Protein AF-A0A139JXT9-F1 (afdb_monomer_lite)

Secondary structure (DSSP, 8-state):
--HHHHHHHHHHHHHHTTPPPPPHHHHHHHHT---HHHHHHHHHHHHHHHHHHTT-S----HHHHHHHHHHHHHHHHHHHHHHHHHHHHHHHHHHHHHHHHHHHHHHHHHHHHHHHHHHHHHHHHHHHHHHHHHHHHHHHHHHHHHHHHHHHHHHHHHHHHHHHHHHHHHHHHHHHHHHHHHHHHHHHHHHHHHHHHHHHHHHHTT-

Radius of gyration: 68.53 Å; chains: 1; bounding box: 125×53×182 Å

Foldseek 3Di:
DDLLVQLLVQQVVCVVVVHPGDDLVVSCVSSVDDDSVVSVVSVVVSVVVVCVVVVVDDPDDPVVVVVVVVVVCVVCVVVVVVVVVVVVVVVVVVVVVVVVVVVVVVVVVVVVVVVVVVVVVVVVVVVVVVVVVVVVVVVVVVVVVVVVVVVVVVVVVVVVVVVVVVVVVVVVVVVVVVVVVVVVVVVVVVVCVVVVVVVVVVVVVVD

pLDDT: mean 91.06, std 8.76, range [44.44, 98.38]

Structure (mmCIF, N/CA/C/O backbone):
data_AF-A0A139JXT9-F1
#
_entry.id   AF-A0A139JXT9-F1
#
loop_
_atom_site.group_PDB
_atom_site.id
_atom_site.type_symbol
_atom_site.label_atom_id
_atom_site.label_alt_id
_atom_site.label_comp_id
_atom_site.label_asym_id
_atom_site.label_entity_id
_atom_site.label_seq_id
_atom_site.pdbx_PDB_ins_code
_atom_site.Cartn_x
_atom_site.Cartn_y
_atom_site.Cartn_z
_atom_site.occupancy
_atom_site.B_iso_or_equiv
_atom_site.auth_seq_id
_atom_site.auth_comp_id
_atom_site.auth_asym_id
_atom_site.auth_atom_id
_atom_site.pdbx_PDB_model_num
ATOM 1 N N . MET A 1 1 ? -36.691 -41.186 51.661 1.00 63.62 1 MET A N 1
ATOM 2 C CA . MET A 1 1 ? -36.338 -39.894 52.276 1.00 63.62 1 MET A CA 1
ATOM 3 C C . MET A 1 1 ? -36.235 -38.844 51.181 1.00 63.62 1 MET A C 1
ATOM 5 O O . MET A 1 1 ? -35.401 -38.994 50.285 1.00 63.62 1 MET A O 1
ATOM 9 N N . ASN A 1 2 ? -37.132 -37.861 51.200 1.00 88.12 2 ASN A N 1
ATOM 10 C CA . ASN A 1 2 ? -37.167 -36.746 50.251 1.00 88.12 2 ASN A CA 1
ATOM 11 C C . ASN A 1 2 ? -35.937 -35.832 50.456 1.00 88.12 2 ASN A C 1
ATOM 13 O O . ASN A 1 2 ? -35.328 -35.827 51.525 1.00 88.12 2 ASN A O 1
ATOM 17 N N . ILE A 1 3 ? -35.553 -35.054 49.441 1.00 85.75 3 ILE A N 1
ATOM 18 C CA . ILE A 1 3 ? -34.428 -34.103 49.490 1.00 85.75 3 ILE A CA 1
ATOM 19 C C . ILE A 1 3 ? -34.585 -33.137 50.670 1.00 85.75 3 ILE A C 1
ATOM 21 O O . ILE A 1 3 ? -33.615 -32.882 51.376 1.00 85.75 3 ILE A O 1
ATOM 25 N N . GLN A 1 4 ? -35.803 -32.650 50.924 1.00 88.00 4 GLN A N 1
ATOM 26 C CA . GLN A 1 4 ? -36.092 -31.753 52.044 1.00 88.00 4 GLN A CA 1
ATOM 27 C C . GLN A 1 4 ? -35.797 -32.403 53.403 1.00 88.00 4 GLN A C 1
ATOM 29 O O . GLN A 1 4 ? -35.078 -31.821 54.208 1.00 88.00 4 GLN A O 1
ATOM 34 N N . GLU A 1 5 ? -36.276 -33.628 53.626 1.00 89.50 5 GLU A N 1
ATOM 35 C CA . GLU A 1 5 ? -36.037 -34.388 54.861 1.00 89.50 5 GLU A CA 1
ATOM 36 C C . GLU A 1 5 ? -34.543 -34.650 55.073 1.00 89.50 5 GLU A C 1
ATOM 38 O O . GLU A 1 5 ? -34.040 -34.497 56.181 1.00 89.50 5 GLU A O 1
ATOM 43 N N . LYS A 1 6 ? -33.811 -35.002 54.004 1.00 89.94 6 LYS A N 1
ATOM 44 C CA . LYS A 1 6 ? -32.356 -35.206 54.065 1.00 89.94 6 LYS A CA 1
ATOM 45 C C . LYS A 1 6 ? -31.616 -33.921 54.441 1.00 89.94 6 LYS A C 1
ATOM 47 O O . LYS A 1 6 ? -30.708 -33.965 55.261 1.00 89.94 6 LYS A O 1
ATOM 52 N N . VAL A 1 7 ? -32.000 -32.783 53.854 1.00 91.50 7 VAL A N 1
ATOM 53 C CA . VAL A 1 7 ? -31.417 -31.473 54.189 1.00 91.50 7 VAL A CA 1
ATOM 54 C C . VAL A 1 7 ? -31.711 -31.111 55.644 1.00 91.50 7 VAL A C 1
ATOM 56 O O . VAL A 1 7 ? -30.799 -30.689 56.345 1.00 91.50 7 VAL A O 1
ATOM 59 N N . HIS A 1 8 ? -32.951 -31.292 56.108 1.00 92.62 8 HIS A N 1
ATOM 60 C CA . HIS A 1 8 ? -33.341 -30.998 57.491 1.00 92.62 8 HIS A CA 1
ATOM 61 C C . HIS A 1 8 ? -32.559 -31.864 58.481 1.00 92.62 8 HIS A C 1
ATOM 63 O O . HIS A 1 8 ? -31.962 -31.313 59.396 1.00 92.62 8 HIS A O 1
ATOM 69 N N . ALA A 1 9 ? -32.440 -33.171 58.230 1.00 91.81 9 ALA A N 1
ATOM 70 C CA . ALA A 1 9 ? -31.683 -34.086 59.085 1.00 91.81 9 ALA A CA 1
ATOM 71 C C . ALA A 1 9 ? -30.204 -33.682 59.233 1.00 91.81 9 ALA A C 1
ATOM 73 O O . ALA A 1 9 ? -29.682 -33.669 60.344 1.00 91.81 9 ALA A O 1
ATOM 74 N N . ILE A 1 10 ? -29.544 -33.285 58.137 1.00 91.75 10 ILE A N 1
ATOM 75 C CA . ILE A 1 10 ? -28.148 -32.808 58.173 1.00 91.75 10 ILE A CA 1
ATOM 76 C C . ILE A 1 10 ? -28.027 -31.513 58.993 1.00 91.75 10 ILE A C 1
ATOM 78 O O . ILE A 1 10 ? -27.054 -31.318 59.723 1.00 91.75 10 ILE A O 1
ATOM 82 N N . LEU A 1 11 ? -28.997 -30.602 58.867 1.00 92.38 11 LEU A N 1
ATOM 83 C CA . LEU A 1 11 ? -29.000 -29.337 59.607 1.00 92.38 11 LEU A CA 1
ATOM 84 C C . LEU A 1 11 ? -29.310 -29.540 61.095 1.00 92.38 11 LEU A C 1
ATOM 86 O O . LEU A 1 11 ? -28.692 -28.881 61.930 1.00 92.38 11 LEU A O 1
ATOM 90 N N . ASP A 1 12 ? -30.223 -30.452 61.427 1.00 92.06 12 ASP A N 1
ATOM 91 C CA . ASP A 1 12 ? -30.544 -30.824 62.805 1.00 92.06 12 ASP A CA 1
ATOM 92 C C . ASP A 1 12 ? -29.360 -31.517 63.480 1.00 92.06 12 ASP A C 1
ATOM 94 O O . ASP A 1 12 ? -29.037 -31.182 64.615 1.00 92.06 12 ASP A O 1
ATOM 98 N N . GLU A 1 13 ? -28.650 -32.401 62.773 1.00 91.25 13 GLU A N 1
ATOM 99 C CA . GLU A 1 13 ? -27.412 -33.017 63.262 1.00 91.25 13 GLU A CA 1
ATOM 100 C C . GLU A 1 13 ? -26.322 -31.961 63.505 1.00 91.25 13 GLU A C 1
ATOM 102 O O . GLU A 1 13 ? -25.689 -31.940 64.563 1.00 91.25 13 GLU A O 1
ATOM 107 N N . ALA A 1 14 ? -26.126 -31.033 62.561 1.00 89.69 14 ALA A N 1
ATOM 108 C CA . ALA A 1 14 ? -25.175 -29.937 62.732 1.00 89.69 14 ALA A CA 1
ATOM 109 C C . ALA A 1 14 ? -25.527 -29.066 63.949 1.00 89.69 14 ALA A C 1
ATOM 111 O O . ALA A 1 14 ? -24.637 -28.718 64.723 1.00 89.69 14 ALA A O 1
ATOM 112 N N . LYS A 1 15 ? -26.817 -28.768 64.152 1.00 88.31 15 LYS A N 1
ATOM 113 C CA . LYS A 1 15 ? -27.311 -27.993 65.297 1.00 88.31 15 LYS A CA 1
ATOM 114 C C . LYS A 1 15 ? -27.170 -28.756 66.619 1.00 88.31 15 LYS A C 1
ATOM 116 O O . LYS A 1 15 ? -26.742 -28.168 67.603 1.00 88.31 15 LYS A O 1
ATOM 121 N N . ALA A 1 16 ? -27.493 -30.048 66.651 1.00 89.06 16 ALA A N 1
ATOM 122 C CA . ALA A 1 16 ? -27.405 -30.883 67.850 1.00 89.06 16 ALA A CA 1
ATOM 123 C C . ALA A 1 16 ? -25.959 -31.067 68.339 1.00 89.06 16 ALA A C 1
ATOM 125 O O . ALA A 1 16 ? -25.724 -31.215 69.536 1.00 89.06 16 ALA A O 1
ATOM 126 N N . HIS A 1 17 ? -24.991 -31.031 67.420 1.00 88.06 17 HIS A N 1
ATOM 127 C CA . HIS A 1 17 ? -23.562 -31.115 67.724 1.00 88.06 17 HIS A CA 1
ATOM 128 C C . HIS A 1 17 ? -22.856 -29.753 67.808 1.00 88.06 17 HIS A C 1
ATOM 130 O O . HIS A 1 17 ? -21.626 -29.723 67.834 1.00 88.06 17 HIS A O 1
ATOM 136 N N . ASP A 1 18 ? -23.611 -28.651 67.820 1.00 83.81 18 ASP A N 1
ATOM 137 C CA . ASP A 1 18 ? -23.103 -27.274 67.900 1.00 83.81 18 ASP A CA 1
ATOM 138 C C . ASP A 1 18 ? -22.038 -26.944 66.826 1.00 83.81 18 ASP A C 1
ATOM 140 O O . ASP A 1 18 ? -21.080 -26.196 67.032 1.00 83.81 18 ASP A O 1
ATOM 144 N N . LYS A 1 19 ? -22.190 -27.546 65.639 1.00 88.12 19 LYS A N 1
ATOM 145 C CA . LYS A 1 19 ? -21.313 -27.353 64.477 1.00 88.12 19 LYS A CA 1
ATOM 146 C C . LYS A 1 19 ? -21.813 -26.195 63.605 1.00 88.12 19 LYS A C 1
ATOM 148 O O . LYS A 1 19 ? -23.020 -25.966 63.501 1.00 88.12 19 LYS A O 1
ATOM 153 N N . PRO A 1 20 ? -20.912 -25.493 62.890 1.00 86.75 20 PRO A N 1
ATOM 154 C CA . PRO A 1 20 ? -21.320 -24.473 61.931 1.00 86.75 20 PRO A CA 1
ATOM 155 C C . PRO A 1 20 ? -22.198 -25.076 60.827 1.00 86.75 20 PRO A C 1
ATOM 157 O O . PRO A 1 20 ? -21.909 -26.153 60.300 1.00 86.75 20 PRO A O 1
ATOM 160 N N . LEU A 1 21 ? -23.258 -24.353 60.449 1.00 88.94 21 LEU A N 1
ATOM 161 C CA . LEU A 1 21 ? -24.185 -24.802 59.410 1.00 88.94 21 LEU A CA 1
ATOM 162 C C . LEU A 1 21 ? -23.451 -24.974 58.065 1.00 88.94 21 LEU A C 1
ATOM 164 O O . LEU A 1 21 ? -22.751 -24.050 57.633 1.00 88.94 21 LEU A O 1
ATOM 168 N N . PRO A 1 22 ? -23.625 -26.107 57.359 1.00 90.19 22 PRO A N 1
ATOM 169 C CA . PRO A 1 22 ? -22.947 -26.334 56.090 1.00 90.19 22 PRO A CA 1
ATOM 170 C C . PRO A 1 22 ? -23.427 -25.367 54.996 1.00 90.19 22 PRO A C 1
ATOM 172 O O . PRO A 1 22 ? -24.580 -24.932 54.968 1.00 90.19 22 PRO A O 1
ATOM 175 N N . SER A 1 23 ? -22.546 -25.050 54.042 1.00 92.38 23 SER A N 1
ATOM 176 C CA . SER A 1 23 ? -22.910 -24.229 52.879 1.00 92.38 23 SER A CA 1
ATOM 177 C C . SER A 1 23 ? -23.896 -24.957 51.952 1.00 92.38 23 SER A C 1
ATOM 179 O O . SER A 1 23 ? -23.910 -26.186 51.897 1.00 92.38 23 SER A O 1
ATOM 181 N N . LEU A 1 24 ? -24.664 -24.216 51.136 1.00 90.88 24 LEU A N 1
ATOM 182 C CA . LEU A 1 24 ? -25.604 -24.807 50.162 1.00 90.88 24 LEU A CA 1
ATOM 183 C C . LEU A 1 24 ? -24.933 -25.807 49.206 1.00 90.88 24 LEU A C 1
ATOM 185 O O . LEU A 1 24 ? -25.536 -26.807 48.823 1.00 90.88 24 LEU A O 1
ATOM 189 N N . ARG A 1 25 ? -23.672 -25.553 48.831 1.00 89.50 25 ARG A N 1
ATOM 190 C CA . ARG A 1 25 ? -22.887 -26.472 47.993 1.00 89.50 25 ARG A CA 1
ATOM 191 C C . ARG A 1 25 ? -22.508 -27.745 48.750 1.00 89.50 25 ARG A C 1
ATOM 193 O O . ARG A 1 25 ? -22.614 -28.824 48.178 1.00 89.50 25 A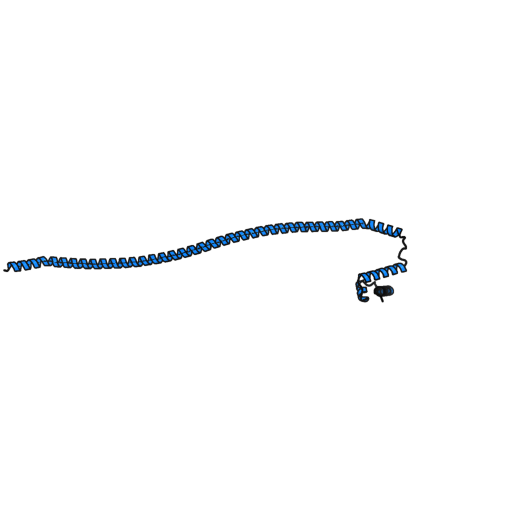RG A O 1
ATOM 200 N N . SER A 1 26 ? -22.115 -27.618 50.019 1.00 89.06 26 SER A N 1
ATOM 201 C CA . SER A 1 26 ? -21.797 -28.762 50.883 1.00 89.06 26 SER A CA 1
ATOM 202 C C . SER A 1 26 ? -23.031 -29.635 51.130 1.00 89.06 26 SER A C 1
ATOM 204 O O . SER A 1 26 ? -22.979 -30.846 50.930 1.00 89.06 26 SER A O 1
ATOM 206 N N . LEU A 1 27 ? -24.178 -29.012 51.430 1.00 90.94 27 LEU A N 1
ATOM 207 C CA . LEU A 1 27 ? -25.464 -29.701 51.579 1.00 90.94 27 LEU A CA 1
ATOM 208 C C . LEU A 1 27 ? -25.839 -30.472 50.309 1.00 90.94 27 LEU A C 1
ATOM 210 O O . LEU A 1 27 ? -26.213 -31.637 50.383 1.00 90.94 27 LEU A O 1
ATOM 214 N N . ARG A 1 28 ? -25.677 -29.864 49.127 1.00 90.50 28 ARG A N 1
ATOM 215 C CA . ARG A 1 28 ? -25.933 -30.542 47.846 1.00 90.50 28 ARG A CA 1
ATOM 216 C C . ARG A 1 28 ? -25.042 -31.761 47.630 1.00 90.50 28 ARG A C 1
ATOM 218 O O . ARG A 1 28 ? -25.530 -32.780 47.147 1.00 90.50 28 ARG A O 1
ATOM 225 N N . ALA A 1 29 ? -23.762 -31.653 47.977 1.00 89.69 29 ALA A N 1
ATOM 226 C CA . ALA A 1 29 ? -22.810 -32.748 47.840 1.00 89.69 29 ALA A CA 1
ATOM 227 C C . ALA A 1 29 ? -23.150 -33.920 48.777 1.00 89.69 29 ALA A C 1
ATOM 229 O O . ALA A 1 29 ? -23.116 -35.066 48.345 1.00 89.69 29 ALA A O 1
ATOM 230 N N . GLN A 1 30 ? -23.542 -33.635 50.023 1.00 87.69 30 GLN A N 1
ATOM 231 C CA . GLN A 1 30 ? -23.903 -34.654 51.018 1.00 87.69 30 GLN A CA 1
ATOM 232 C C . GLN A 1 30 ? -25.256 -35.322 50.734 1.00 87.69 30 GLN A C 1
ATOM 234 O O . GLN A 1 30 ? -25.420 -36.517 50.955 1.00 87.69 30 GLN A O 1
ATOM 239 N N . VAL A 1 31 ? -26.227 -34.571 50.208 1.00 89.44 31 VAL 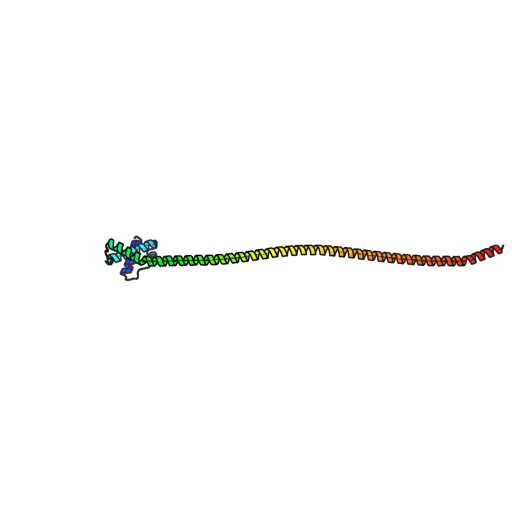A N 1
ATOM 240 C CA . VAL A 1 31 ? -27.550 -35.106 49.843 1.00 89.44 31 VAL A CA 1
ATOM 241 C C . VAL A 1 31 ? -27.498 -35.935 48.551 1.00 89.44 31 VAL A C 1
ATOM 243 O O . VAL A 1 31 ? -28.328 -36.830 48.363 1.00 89.44 31 VAL A O 1
ATOM 246 N N . GLY A 1 32 ? -26.529 -35.657 47.669 1.00 84.44 32 GLY A N 1
ATOM 247 C CA . GLY A 1 32 ? -26.290 -36.401 46.427 1.00 84.44 32 GLY A CA 1
ATOM 248 C C . GLY A 1 32 ? -27.281 -36.099 45.295 1.00 84.44 32 GLY A C 1
ATOM 249 O O . GLY A 1 32 ? -27.336 -3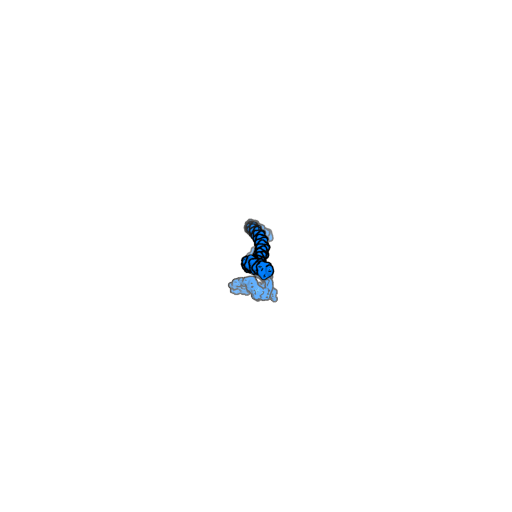6.842 44.319 1.00 84.44 32 GLY A O 1
ATOM 250 N N . GLY A 1 33 ? -28.081 -35.029 45.402 1.00 82.69 33 GLY A N 1
ATOM 251 C CA . GLY A 1 33 ? -29.104 -34.676 44.411 1.00 82.69 33 GLY A CA 1
ATOM 252 C C . GLY A 1 33 ? -29.847 -33.370 44.721 1.00 82.69 33 GLY A C 1
ATOM 253 O O . GLY A 1 33 ? -29.695 -32.800 45.798 1.00 82.69 33 GLY A O 1
ATOM 254 N N . GLY A 1 34 ? -30.651 -32.887 43.765 1.00 83.50 34 GLY A N 1
ATOM 255 C CA . GLY A 1 34 ? -31.415 -31.634 43.870 1.00 83.50 34 GLY A CA 1
ATOM 256 C C . GLY A 1 34 ? -30.714 -30.403 43.284 1.00 83.50 34 GLY A C 1
ATOM 257 O O . GLY A 1 34 ? -29.482 -30.321 43.225 1.00 83.50 34 GLY A O 1
ATOM 258 N N . SER A 1 35 ? -31.512 -29.434 42.822 1.00 88.50 35 SER A N 1
ATOM 259 C CA . SER A 1 35 ? -31.008 -28.125 42.392 1.00 88.50 35 SER A CA 1
ATOM 260 C C . SER A 1 35 ? -30.604 -27.280 43.608 1.00 88.50 35 SER A C 1
ATOM 262 O O . SER A 1 35 ? -31.122 -27.472 44.710 1.00 88.50 35 SER A O 1
ATOM 264 N N . LEU A 1 36 ? -29.696 -26.313 43.423 1.00 87.50 36 LEU A N 1
ATOM 265 C CA . LEU A 1 36 ? -29.351 -25.367 44.496 1.00 87.50 36 LEU A CA 1
ATOM 266 C C . LEU A 1 36 ? -30.575 -24.569 44.969 1.00 87.50 36 LEU A C 1
ATOM 268 O O . LEU A 1 36 ? -30.645 -24.220 46.144 1.00 87.50 36 LEU A O 1
ATOM 272 N N . THR A 1 37 ? -31.543 -24.327 44.085 1.00 89.81 37 THR A N 1
ATOM 273 C CA . THR A 1 37 ? -32.810 -23.663 44.405 1.00 89.81 37 THR A CA 1
ATOM 274 C C . THR A 1 37 ? -33.643 -24.509 45.368 1.00 89.81 37 THR A C 1
ATOM 276 O O . THR A 1 37 ? -33.995 -24.033 46.441 1.00 89.81 37 THR A O 1
ATOM 279 N N . THR A 1 38 ? -33.839 -25.794 45.056 1.00 90.81 38 THR A N 1
ATOM 280 C CA . THR A 1 38 ? -34.583 -26.750 45.899 1.00 90.81 38 THR A CA 1
ATOM 281 C C . THR A 1 38 ? -33.945 -26.913 47.281 1.00 90.81 38 THR A C 1
ATOM 283 O O . THR A 1 38 ? -34.631 -26.955 48.298 1.00 90.81 38 THR A O 1
ATOM 286 N N . ILE A 1 39 ? -32.611 -26.969 47.342 1.00 91.38 39 ILE A N 1
ATOM 287 C CA . ILE A 1 39 ? -31.881 -27.067 48.614 1.00 91.38 39 ILE A CA 1
ATOM 288 C C . ILE A 1 39 ? -31.981 -25.755 49.399 1.00 91.38 39 ILE A C 1
ATOM 290 O O . ILE A 1 39 ? -32.182 -25.785 50.608 1.00 91.38 39 ILE A O 1
ATOM 294 N N . SER A 1 40 ? -31.887 -24.602 48.730 1.00 91.19 40 SER A N 1
ATOM 295 C CA . SER A 1 40 ? -32.069 -23.286 49.357 1.00 91.19 40 SER A CA 1
ATOM 296 C C . SER A 1 40 ? -33.461 -23.139 49.979 1.00 91.19 40 SER A C 1
ATOM 298 O O . SER A 1 40 ? -33.581 -22.664 51.107 1.00 91.19 40 SER A O 1
ATOM 300 N N . GLU A 1 41 ? -34.510 -23.606 49.303 1.00 91.62 41 GLU A N 1
ATOM 301 C CA . GLU A 1 41 ? -35.878 -23.641 49.839 1.00 91.62 41 GLU A CA 1
ATOM 302 C C . GLU A 1 41 ? -36.011 -24.579 51.049 1.00 91.62 41 GLU A C 1
ATOM 304 O O . GLU A 1 41 ? -36.605 -24.203 52.065 1.00 91.62 41 GLU A O 1
ATOM 309 N N . ALA A 1 42 ? -35.392 -25.762 51.001 1.00 91.44 42 ALA A N 1
ATOM 310 C CA . ALA A 1 42 ? -35.355 -26.682 52.138 1.00 91.44 42 ALA A CA 1
ATOM 311 C C . ALA A 1 42 ? -34.629 -26.075 53.357 1.00 91.44 42 ALA A C 1
ATOM 313 O O . ALA A 1 42 ? -35.116 -26.180 54.479 1.00 91.44 42 ALA A O 1
ATOM 314 N N . VAL A 1 43 ? -33.513 -25.366 53.152 1.00 91.81 43 VAL A N 1
ATOM 315 C CA . VAL A 1 43 ? -32.800 -24.652 54.228 1.00 91.81 43 VAL A CA 1
ATOM 316 C C . VAL A 1 43 ? -33.635 -23.496 54.787 1.00 91.81 43 VAL A C 1
ATOM 318 O O . VAL A 1 43 ? -33.660 -23.289 56.000 1.00 91.81 43 VAL A O 1
ATOM 321 N N . LYS A 1 44 ? -34.325 -22.731 53.931 1.00 89.88 44 LYS A N 1
ATOM 322 C CA . LYS A 1 44 ? -35.205 -21.631 54.364 1.00 89.88 44 LYS A CA 1
ATOM 323 C C . LYS A 1 44 ? -36.358 -22.140 55.222 1.00 89.88 44 LYS A C 1
ATOM 325 O O . LYS A 1 44 ? -36.578 -21.595 56.299 1.00 89.88 44 LYS A O 1
ATOM 330 N N . SER A 1 45 ? -37.051 -23.184 54.769 1.00 91.06 45 SER A N 1
ATOM 331 C CA . SER A 1 45 ? -38.149 -23.797 55.528 1.00 91.06 45 SER A CA 1
ATOM 332 C C . SER A 1 45 ? -37.673 -24.349 56.872 1.00 91.06 45 SER A C 1
ATOM 334 O O . SER A 1 45 ? -38.323 -24.105 57.882 1.00 91.06 45 SER A O 1
ATOM 336 N N . TRP A 1 46 ? -36.500 -24.991 56.913 1.00 92.94 46 TRP A N 1
ATOM 337 C CA . TRP A 1 46 ? -35.888 -25.445 58.164 1.00 92.94 46 TRP A CA 1
ATOM 338 C C . TRP A 1 46 ? -35.614 -24.284 59.127 1.00 92.94 46 TRP A C 1
ATOM 340 O O . TRP A 1 46 ? -36.033 -24.317 60.279 1.00 92.94 46 TRP A O 1
ATOM 350 N N . ARG A 1 47 ? -34.957 -23.212 58.656 1.00 88.31 47 ARG A N 1
ATOM 351 C CA . ARG A 1 47 ? -34.677 -22.029 59.490 1.00 88.31 47 ARG A CA 1
ATOM 352 C C . ARG A 1 47 ? -35.955 -21.386 60.016 1.00 88.31 47 ARG A C 1
ATOM 354 O O . ARG A 1 47 ? -35.979 -20.954 61.162 1.00 88.31 47 ARG A O 1
ATOM 361 N N . PHE A 1 48 ? -36.993 -21.326 59.188 1.00 85.38 48 PHE A N 1
ATOM 362 C CA . PHE A 1 48 ? -38.283 -20.778 59.583 1.00 85.38 48 PHE A CA 1
ATOM 363 C C . PHE A 1 48 ? -38.926 -21.613 60.695 1.00 85.38 48 PHE A C 1
ATOM 365 O O . PHE A 1 48 ? -39.269 -21.060 61.734 1.00 85.38 48 PHE A O 1
ATOM 372 N N . ALA A 1 49 ? -38.972 -22.939 60.535 1.00 86.56 49 ALA A N 1
ATOM 373 C CA . ALA A 1 49 ? -39.474 -23.848 61.563 1.00 86.56 49 ALA A CA 1
ATOM 374 C C . ALA A 1 49 ? -38.688 -23.731 62.882 1.00 86.56 49 ALA A C 1
ATOM 376 O O . ALA A 1 49 ? -39.272 -23.782 63.960 1.00 86.56 49 ALA A O 1
ATOM 377 N N . GLN A 1 50 ? -37.370 -23.508 62.817 1.00 86.12 50 GLN A N 1
ATOM 378 C CA . GLN A 1 50 ? -36.542 -23.299 64.010 1.00 86.12 50 GLN A CA 1
ATOM 379 C C . GLN A 1 50 ? -36.850 -21.978 64.728 1.00 86.12 50 GLN A C 1
ATOM 381 O O . GLN A 1 50 ? -36.860 -21.938 65.956 1.00 86.12 50 GLN A O 1
ATOM 386 N N . LEU A 1 51 ? -37.103 -20.900 63.982 1.00 83.81 51 LEU A N 1
ATOM 387 C CA . LEU A 1 51 ? -37.506 -19.609 64.551 1.00 83.81 51 LEU A CA 1
ATOM 388 C C . LEU A 1 51 ? -38.909 -19.680 65.162 1.00 83.81 51 LEU A C 1
ATOM 390 O O . LEU A 1 51 ? -39.157 -19.084 66.211 1.00 83.81 51 LEU A O 1
ATOM 394 N N . GLU A 1 52 ? -39.810 -20.423 64.520 1.00 82.56 52 GLU A N 1
ATOM 395 C CA . GLU A 1 52 ? -41.169 -20.663 64.999 1.00 82.56 52 GLU A CA 1
ATOM 396 C C . GLU A 1 52 ? -41.159 -21.479 66.297 1.00 82.56 52 GLU A C 1
ATOM 398 O O . GLU A 1 52 ? -41.732 -21.050 67.297 1.00 82.56 52 GLU A O 1
ATOM 403 N N . ALA A 1 53 ? -40.418 -22.593 66.324 1.00 83.38 53 ALA A N 1
ATOM 404 C CA . ALA A 1 53 ? -40.251 -23.435 67.508 1.00 83.38 53 ALA A CA 1
ATOM 405 C C . ALA A 1 53 ? -39.570 -22.699 68.675 1.00 83.38 53 ALA A C 1
ATOM 407 O O . ALA A 1 53 ? -39.883 -22.953 69.835 1.00 83.38 53 ALA A O 1
ATOM 408 N N . ALA A 1 54 ? -38.662 -21.763 68.382 1.00 82.69 54 ALA A N 1
ATOM 409 C CA . ALA A 1 54 ? -38.021 -20.918 69.387 1.00 82.69 54 ALA A CA 1
ATOM 410 C C . ALA A 1 54 ? -38.924 -19.777 69.901 1.00 82.69 54 ALA A C 1
ATOM 412 O O . ALA A 1 54 ? -38.487 -18.999 70.749 1.00 82.69 54 ALA A O 1
ATOM 413 N N . GLY A 1 55 ? -40.147 -19.626 69.374 1.00 75.69 55 GLY A N 1
ATOM 414 C CA . GLY A 1 55 ? -41.044 -18.517 69.711 1.00 75.69 55 GLY A CA 1
ATOM 415 C C . GLY A 1 55 ? -40.502 -17.145 69.295 1.00 75.69 55 GLY A C 1
ATOM 416 O O . GLY A 1 55 ? -40.951 -16.121 69.803 1.00 75.69 55 GLY A O 1
ATOM 417 N N . GLN A 1 56 ? -39.520 -17.112 68.388 1.00 77.38 56 GLN A N 1
ATOM 418 C CA . GLN A 1 56 ? -38.826 -15.897 67.951 1.00 77.38 56 GLN A CA 1
ATOM 419 C C . GLN A 1 56 ? -39.510 -15.218 66.761 1.00 77.38 56 GLN A C 1
ATOM 421 O O . GLN A 1 56 ? -39.067 -14.155 66.328 1.00 77.38 56 GLN A O 1
ATOM 426 N N . ILE A 1 57 ? -40.582 -15.809 66.226 1.00 74.38 57 ILE A N 1
ATOM 427 C CA . ILE A 1 57 ? -41.418 -15.174 65.207 1.00 74.38 57 ILE A CA 1
ATOM 428 C C . ILE A 1 57 ? -42.512 -14.370 65.918 1.00 74.38 57 ILE A C 1
ATOM 430 O O . ILE A 1 57 ? -43.444 -14.965 66.467 1.00 74.38 57 ILE A O 1
ATOM 434 N N . PRO A 1 58 ? -42.439 -13.027 65.923 1.00 73.69 58 PRO A N 1
ATOM 435 C CA . PRO A 1 58 ? -43.490 -12.217 66.509 1.00 73.69 58 PRO A CA 1
ATOM 436 C C . PRO A 1 58 ? -44.790 -12.407 65.721 1.00 73.69 58 PRO A C 1
ATOM 438 O O . PRO A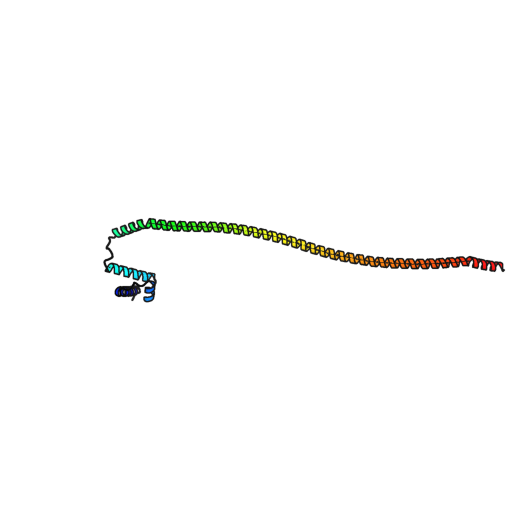 1 58 ? -44.833 -12.239 64.501 1.00 73.69 58 PRO A O 1
ATOM 441 N N . GLN A 1 59 ? -45.868 -12.734 66.433 1.00 75.88 59 GLN A N 1
ATOM 442 C CA . GLN A 1 59 ? -47.216 -12.796 65.873 1.00 75.88 59 GLN A CA 1
ATOM 443 C C . GLN A 1 59 ? -47.724 -11.369 65.648 1.00 75.88 59 GLN A C 1
ATOM 445 O O . GLN A 1 59 ? -48.327 -10.748 66.520 1.00 75.88 59 GLN A O 1
ATOM 450 N N . ILE A 1 60 ? -47.408 -10.817 64.480 1.00 81.00 60 ILE A N 1
ATOM 451 C CA . ILE A 1 60 ? -47.835 -9.478 64.069 1.00 81.00 60 ILE A CA 1
ATOM 452 C C . ILE A 1 60 ? -49.118 -9.537 63.243 1.00 81.00 60 ILE A C 1
ATOM 454 O O . ILE A 1 60 ? -49.288 -10.403 62.382 1.00 81.00 60 ILE A O 1
ATOM 458 N N . SER A 1 61 ? -50.014 -8.577 63.488 1.00 87.50 61 SER A N 1
ATOM 459 C CA . SER A 1 61 ? -51.258 -8.448 62.727 1.00 87.50 61 SER A CA 1
ATOM 460 C C . SER A 1 61 ? -50.975 -8.189 61.245 1.00 87.50 61 SER A C 1
ATOM 462 O O . SER A 1 61 ? -49.966 -7.573 60.893 1.00 87.50 61 SER A O 1
ATOM 464 N N . GLU A 1 62 ? -51.893 -8.596 60.369 1.00 85.12 62 GLU A N 1
ATOM 465 C CA . GLU A 1 62 ? -51.750 -8.376 58.925 1.00 85.12 62 GLU A CA 1
ATOM 466 C C . GLU A 1 62 ? -51.609 -6.883 58.581 1.00 85.12 62 GLU A C 1
ATOM 468 O O . GLU A 1 62 ? -50.777 -6.493 57.765 1.00 85.12 62 GLU A O 1
ATOM 473 N N . LYS A 1 63 ? -52.325 -6.020 59.311 1.00 86.88 63 LYS A N 1
ATOM 474 C CA . LYS A 1 63 ? -52.201 -4.561 59.202 1.00 86.88 63 LYS A CA 1
ATOM 475 C C . LYS A 1 63 ? -50.787 -4.073 59.538 1.00 86.88 63 LYS A C 1
ATOM 477 O O . LYS A 1 63 ? -50.264 -3.191 58.863 1.00 86.88 63 LYS A O 1
ATOM 482 N N . THR A 1 64 ? -50.157 -4.654 60.559 1.00 85.38 64 THR A N 1
ATOM 483 C CA . THR A 1 64 ? -48.778 -4.328 60.954 1.00 85.38 64 THR A CA 1
ATOM 484 C C . THR A 1 64 ? -47.773 -4.783 59.899 1.00 85.38 64 THR A C 1
ATOM 486 O O . THR A 1 64 ? -46.826 -4.053 59.632 1.00 85.38 64 THR A O 1
ATOM 489 N N . LYS A 1 65 ? -47.987 -5.939 59.256 1.00 86.94 65 LYS A N 1
ATOM 490 C CA . LYS A 1 65 ? 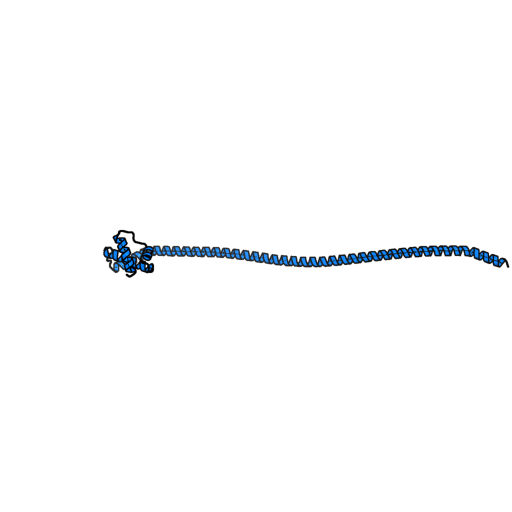-47.127 -6.410 58.156 1.00 86.94 65 LYS A CA 1
ATOM 491 C C . LYS A 1 65 ? -47.168 -5.467 56.959 1.00 86.94 65 LYS A C 1
ATOM 493 O O . LYS A 1 65 ? -46.114 -5.093 56.457 1.00 86.94 65 LYS A O 1
ATOM 498 N N . VAL A 1 66 ? -48.366 -5.052 56.539 1.00 90.06 66 VAL A N 1
ATOM 499 C CA . VAL A 1 66 ? -48.540 -4.101 55.427 1.00 90.06 66 VAL A CA 1
ATOM 500 C C . VAL A 1 66 ? -47.877 -2.767 55.758 1.00 90.06 66 VAL A C 1
ATOM 502 O O . VAL A 1 66 ? -47.135 -2.234 54.940 1.00 90.06 66 VAL A O 1
ATOM 505 N N . HIS A 1 67 ? -48.076 -2.259 56.976 1.00 90.81 67 HIS A N 1
ATOM 506 C CA . HIS A 1 67 ? -47.442 -1.014 57.400 1.00 90.81 67 HIS A CA 1
ATOM 507 C C . HIS A 1 67 ? -45.912 -1.125 57.453 1.00 90.81 67 HIS A C 1
ATOM 509 O O . HIS A 1 67 ? -45.218 -0.225 56.995 1.00 90.81 67 HIS A O 1
ATOM 515 N N . LEU A 1 68 ? -45.373 -2.242 57.953 1.00 89.75 68 LEU A N 1
ATOM 516 C CA . LEU A 1 68 ? -43.932 -2.492 57.973 1.00 89.75 68 LEU A CA 1
ATOM 517 C C . LEU A 1 68 ? -43.358 -2.566 56.551 1.00 89.75 68 LEU A C 1
ATOM 519 O O . LEU A 1 68 ? -42.301 -1.998 56.293 1.00 89.75 68 LEU A O 1
ATOM 523 N N . ALA A 1 69 ? -44.055 -3.235 55.630 1.00 89.44 69 ALA A N 1
ATOM 524 C CA . ALA A 1 69 ? -43.655 -3.317 54.230 1.00 89.44 69 ALA A CA 1
ATOM 525 C C . ALA A 1 69 ? -43.637 -1.935 53.565 1.00 89.44 69 ALA A C 1
ATOM 527 O O . ALA A 1 69 ? -42.682 -1.622 52.860 1.00 89.44 69 ALA A O 1
ATOM 528 N N . ASP A 1 70 ? -44.639 -1.097 53.833 1.00 93.31 70 ASP A N 1
ATOM 529 C CA . ASP A 1 70 ? -44.712 0.265 53.300 1.00 93.31 70 ASP A CA 1
ATOM 530 C C . ASP A 1 70 ? -43.601 1.157 53.877 1.00 93.31 70 ASP A C 1
ATOM 532 O O . ASP A 1 70 ? -42.884 1.816 53.131 1.00 93.31 70 ASP A O 1
ATOM 536 N N . VAL A 1 71 ? -43.346 1.098 55.189 1.00 94.25 71 VAL A N 1
ATOM 537 C CA . VAL A 1 71 ? -42.233 1.831 55.825 1.00 94.25 71 VAL A CA 1
ATOM 538 C C . VAL A 1 71 ? -40.879 1.396 55.260 1.00 94.25 71 VAL A C 1
ATOM 540 O O . VAL A 1 71 ? -40.045 2.244 54.940 1.00 94.25 71 VAL A O 1
ATOM 543 N N . LEU A 1 72 ? -40.654 0.088 55.099 1.00 93.44 72 LEU A N 1
ATOM 544 C CA . LEU A 1 72 ? -39.430 -0.438 54.489 1.00 93.44 72 LEU A CA 1
ATOM 545 C C . LEU A 1 72 ? -39.299 0.004 53.029 1.00 93.44 72 LEU A C 1
ATOM 547 O O . LEU A 1 72 ? -38.211 0.393 52.606 1.00 93.44 72 LEU A O 1
ATOM 551 N N . TRP A 1 73 ? -40.397 -0.008 52.272 1.00 93.56 73 TRP A N 1
ATOM 552 C CA . TRP A 1 73 ? -40.421 0.450 50.889 1.00 93.56 73 TRP A CA 1
ATOM 553 C C . TRP A 1 73 ? -40.079 1.937 50.782 1.00 93.56 73 TRP A C 1
ATOM 555 O O . TRP A 1 73 ? -39.157 2.295 50.053 1.00 93.56 73 TRP A O 1
ATOM 565 N N . GLN A 1 74 ? -40.737 2.795 51.564 1.00 94.44 74 GLN A N 1
ATOM 566 C CA . GLN A 1 74 ? -40.474 4.237 51.596 1.00 94.44 74 GLN A CA 1
ATOM 567 C C . GLN A 1 74 ? -39.037 4.557 52.023 1.00 94.44 74 GLN A C 1
ATOM 569 O O . GLN A 1 74 ? -38.411 5.449 51.455 1.00 94.44 74 GLN A O 1
ATOM 574 N N . ALA A 1 75 ? -38.480 3.807 52.978 1.00 94.19 75 ALA A N 1
ATOM 575 C CA . ALA A 1 75 ? -37.095 3.982 53.408 1.00 94.19 75 ALA A CA 1
ATOM 576 C C . ALA A 1 75 ? -36.082 3.541 52.335 1.00 94.19 75 ALA A C 1
ATOM 578 O O . ALA A 1 75 ? -35.052 4.189 52.146 1.00 94.19 75 ALA A O 1
ATOM 579 N N . MET A 1 76 ? -36.356 2.445 51.619 1.00 94.69 76 MET A N 1
ATOM 580 C CA . MET A 1 76 ? -35.443 1.909 50.604 1.00 94.69 76 MET A CA 1
ATOM 581 C C . MET A 1 76 ? -35.557 2.609 49.249 1.00 94.69 76 MET A C 1
ATOM 583 O O . MET A 1 76 ? -34.586 2.616 48.489 1.00 94.69 76 MET A O 1
ATOM 587 N N . MET A 1 77 ? -36.710 3.196 48.923 1.00 94.25 77 MET A N 1
ATOM 588 C CA . MET A 1 77 ? -36.961 3.721 47.585 1.00 94.25 77 MET A CA 1
ATOM 589 C C . MET A 1 77 ? -35.974 4.822 47.145 1.00 94.25 77 MET A C 1
ATOM 591 O O . MET A 1 77 ? -35.445 4.713 46.038 1.00 94.25 77 MET A O 1
ATOM 595 N N . PRO A 1 78 ? -35.610 5.812 47.984 1.00 95.50 78 PRO A N 1
ATOM 596 C CA . PRO A 1 78 ? -34.617 6.828 47.620 1.00 95.50 78 PRO A CA 1
ATOM 597 C C . PRO A 1 78 ? -33.227 6.238 47.349 1.00 95.50 78 PRO A C 1
ATOM 599 O O . PRO A 1 78 ? -32.520 6.670 46.436 1.00 95.50 78 PRO A O 1
ATOM 602 N N . ILE A 1 79 ? -32.840 5.209 48.113 1.00 95.38 79 ILE A N 1
ATOM 603 C CA . ILE A 1 79 ? -31.563 4.507 47.938 1.00 95.38 79 ILE A CA 1
ATOM 604 C C . ILE A 1 79 ? -31.563 3.791 46.587 1.00 95.38 79 ILE A C 1
ATOM 606 O O . ILE A 1 79 ? -30.631 3.945 45.802 1.00 95.38 79 ILE A O 1
ATOM 610 N N . LEU A 1 80 ? -32.628 3.045 46.292 1.00 95.00 80 LEU A N 1
ATOM 611 C CA . LEU A 1 80 ? -32.775 2.327 45.029 1.00 95.00 80 LEU A CA 1
ATOM 612 C C . LEU A 1 80 ? -32.818 3.283 43.831 1.00 95.00 80 LEU A C 1
ATOM 614 O O . LEU A 1 80 ? -32.152 3.020 42.835 1.00 95.00 80 LEU A O 1
ATOM 618 N N . GLN A 1 81 ? -33.530 4.408 43.931 1.00 95.62 81 GLN A N 1
ATOM 619 C CA . GLN A 1 81 ? -33.549 5.440 42.889 1.00 95.62 81 GLN A CA 1
ATOM 620 C C . GLN A 1 81 ? -32.153 6.008 42.629 1.00 95.62 81 GLN A C 1
ATOM 622 O O . GLN A 1 81 ? -31.733 6.086 41.479 1.00 95.62 81 GLN A O 1
ATOM 627 N N . THR A 1 82 ? -31.400 6.318 43.687 1.00 96.56 82 THR A N 1
ATOM 628 C CA . THR A 1 82 ? -30.019 6.811 43.568 1.00 96.56 82 THR A CA 1
ATOM 629 C C . THR A 1 82 ? -29.109 5.783 42.893 1.00 96.56 82 THR A C 1
ATOM 631 O O . THR A 1 82 ? -28.290 6.134 42.046 1.00 96.56 82 THR A O 1
ATOM 634 N N . GLN A 1 83 ? -29.263 4.499 43.229 1.00 95.31 83 GLN A N 1
ATOM 635 C CA . GLN A 1 83 ? -28.489 3.423 42.603 1.00 95.31 83 GLN A CA 1
ATOM 636 C C . GLN A 1 83 ? -28.850 3.238 41.125 1.00 95.31 83 GLN A C 1
ATOM 638 O O . GLN A 1 83 ? -27.955 3.117 40.291 1.00 95.31 83 GLN A O 1
ATOM 643 N N . VAL A 1 84 ? -30.142 3.250 40.784 1.00 96.19 84 VAL A N 1
ATOM 644 C CA . VAL A 1 84 ? -30.610 3.152 39.392 1.00 96.19 84 VAL A CA 1
ATOM 645 C C . VAL A 1 84 ? -30.088 4.321 38.565 1.00 96.19 84 VAL A C 1
ATOM 647 O O . VAL A 1 84 ? -29.572 4.109 37.470 1.00 96.19 84 VAL A O 1
ATOM 650 N N . GLU A 1 85 ? -30.171 5.535 39.099 1.00 96.81 85 GLU A N 1
ATOM 651 C CA . GLU A 1 85 ? -29.688 6.730 38.416 1.00 96.81 85 GLU A CA 1
ATOM 652 C C . GLU A 1 85 ? -28.164 6.704 38.243 1.00 96.81 85 GLU A C 1
ATOM 654 O O . GLU A 1 85 ? -27.658 6.953 37.153 1.00 96.81 85 GLU A O 1
ATOM 659 N N . GLY A 1 86 ? -27.419 6.273 39.265 1.00 97.44 86 GLY A N 1
ATOM 660 C CA . GLY A 1 86 ? -25.972 6.087 39.156 1.00 97.44 86 GLY A CA 1
ATOM 661 C C . GLY A 1 86 ? -25.571 5.049 38.100 1.00 97.44 86 GLY A C 1
ATOM 662 O O . GLY A 1 86 ? -24.562 5.224 37.416 1.00 97.44 86 GLY A O 1
ATOM 663 N N . VAL A 1 87 ? -26.350 3.975 37.931 1.00 96.75 87 VAL A N 1
ATOM 664 C CA . VAL A 1 87 ? -26.135 2.995 36.851 1.00 96.75 87 VAL A CA 1
ATOM 665 C C . VAL A 1 87 ? -26.438 3.610 35.484 1.00 96.75 87 VAL A C 1
ATOM 667 O O . VAL A 1 87 ? -25.648 3.421 34.559 1.00 96.75 87 VAL A O 1
ATOM 670 N N . ARG A 1 88 ? -27.530 4.374 35.355 1.00 96.69 88 ARG A N 1
ATOM 671 C CA . ARG A 1 88 ? -27.891 5.066 34.106 1.00 96.69 88 ARG A CA 1
ATOM 672 C C . ARG A 1 88 ? -26.816 6.054 33.676 1.00 96.69 88 ARG A C 1
ATOM 674 O O . ARG A 1 88 ? -26.338 5.956 32.554 1.00 96.69 88 ARG A O 1
ATOM 681 N N . GLN A 1 89 ? -26.356 6.911 34.582 1.00 96.94 89 GLN A N 1
ATOM 682 C CA . GLN A 1 89 ? -25.309 7.894 34.294 1.00 96.94 89 GLN A CA 1
ATOM 683 C C . GLN A 1 89 ? -23.996 7.237 33.861 1.00 96.94 89 GLN A C 1
ATOM 685 O O . GLN A 1 89 ? -23.350 7.694 32.922 1.00 96.94 89 GLN A O 1
ATOM 690 N N . LYS A 1 90 ? -23.603 6.130 34.505 1.00 96.56 90 LYS A N 1
ATOM 691 C CA . LYS A 1 90 ? -22.418 5.365 34.086 1.00 96.56 90 LYS A CA 1
ATOM 692 C C . LYS A 1 90 ? -22.590 4.758 32.696 1.00 96.56 90 LYS A C 1
ATOM 694 O O . LYS A 1 90 ? -21.642 4.774 31.917 1.00 96.56 90 LYS A O 1
ATOM 699 N N . ALA A 1 91 ? -23.775 4.232 32.389 1.00 96.38 91 ALA A N 1
ATOM 700 C CA . ALA A 1 91 ? -24.072 3.687 31.070 1.00 96.38 91 ALA A CA 1
ATOM 701 C C . ALA A 1 91 ? -24.048 4.783 29.992 1.00 96.38 91 ALA A C 1
ATOM 703 O O . ALA A 1 91 ? -23.421 4.597 28.954 1.00 96.38 91 ALA A O 1
ATOM 704 N N . GLU A 1 92 ? -24.656 5.940 30.253 1.00 96.69 92 GLU A N 1
ATOM 705 C CA . GLU A 1 92 ? -24.645 7.090 29.343 1.00 96.69 92 GLU A CA 1
ATOM 706 C C . GLU A 1 92 ? -23.231 7.631 29.113 1.00 96.69 92 GLU A C 1
ATOM 708 O O . GLU A 1 92 ? -22.843 7.855 27.967 1.00 96.69 92 GLU A O 1
ATOM 713 N N . ALA A 1 93 ? -22.427 7.764 30.172 1.00 96.62 93 ALA A N 1
ATOM 714 C CA . ALA A 1 93 ? -21.027 8.165 30.053 1.00 96.62 93 ALA A CA 1
ATOM 715 C C . ALA A 1 93 ? -20.213 7.160 29.222 1.00 96.62 93 ALA A C 1
ATOM 717 O O . ALA A 1 93 ? -19.405 7.567 28.388 1.00 96.62 93 ALA A O 1
ATOM 718 N N . GLY A 1 94 ? -20.451 5.857 29.411 1.00 96.81 94 GLY A N 1
ATOM 719 C CA . GLY A 1 94 ? -19.830 4.802 28.607 1.00 96.81 94 GLY A CA 1
ATOM 720 C C . GLY A 1 94 ? -20.198 4.903 27.125 1.00 96.81 94 GLY A C 1
ATOM 721 O O . GLY A 1 94 ? -19.313 4.880 26.274 1.00 96.81 94 GLY A O 1
ATOM 722 N N . ILE A 1 95 ? -21.485 5.101 26.823 1.00 97.06 95 ILE A N 1
ATOM 723 C CA . ILE A 1 95 ? -21.976 5.293 25.450 1.00 97.06 95 ILE A CA 1
ATOM 724 C C . ILE A 1 95 ? -21.338 6.528 24.809 1.00 97.06 95 ILE A C 1
ATOM 726 O O . ILE A 1 95 ? -20.967 6.489 23.637 1.00 97.06 95 ILE A O 1
ATOM 730 N N . GLU A 1 96 ? -21.214 7.631 25.546 1.00 97.12 96 GLU A N 1
ATOM 731 C CA . GLU A 1 96 ? -20.628 8.853 24.999 1.00 97.12 96 GLU A CA 1
ATOM 732 C C . GLU A 1 96 ? -19.130 8.691 24.719 1.00 97.12 96 GLU A C 1
ATOM 734 O O . GLU A 1 96 ? -18.667 9.071 23.643 1.00 97.12 96 GLU A O 1
ATOM 739 N N . ILE A 1 97 ? -18.377 8.051 25.620 1.00 96.69 97 ILE A N 1
ATOM 740 C CA . ILE A 1 97 ? -16.967 7.713 25.377 1.00 96.69 97 ILE A CA 1
ATOM 741 C C . ILE A 1 97 ? -16.845 6.880 24.099 1.00 96.69 97 ILE A C 1
ATOM 743 O O . ILE A 1 97 ? -16.133 7.284 23.179 1.00 96.69 97 ILE A O 1
ATOM 747 N N . GLU A 1 98 ? -17.608 5.794 23.987 1.00 96.56 98 GLU A N 1
ATOM 748 C CA . GLU A 1 98 ? -17.553 4.899 22.829 1.00 96.56 98 GLU A CA 1
ATOM 749 C C . GLU A 1 98 ? -17.940 5.612 21.524 1.00 96.56 98 GLU A C 1
ATOM 751 O O . GLU A 1 98 ? -17.305 5.415 20.485 1.00 96.56 98 GLU A O 1
ATOM 756 N N . ARG A 1 99 ? -18.921 6.523 21.564 1.00 97.25 99 ARG A N 1
ATOM 757 C CA . ARG A 1 99 ? -19.272 7.374 20.416 1.00 97.25 99 ARG A CA 1
ATOM 758 C C . ARG A 1 99 ? -18.131 8.299 20.015 1.00 97.25 99 ARG A C 1
ATOM 760 O O . ARG A 1 99 ? -17.863 8.445 18.821 1.00 97.25 99 ARG A O 1
ATOM 767 N N . THR A 1 100 ? -17.473 8.945 20.976 1.00 97.06 100 THR A N 1
ATOM 768 C CA . THR A 1 100 ? -16.358 9.853 20.674 1.00 97.06 100 THR A CA 1
ATOM 769 C C . THR A 1 100 ? -15.151 9.104 20.121 1.00 97.06 100 THR A C 1
ATOM 771 O O . THR A 1 100 ? -14.540 9.568 19.158 1.00 97.06 100 THR A O 1
ATOM 774 N N . GLU A 1 101 ? -14.835 7.931 20.666 1.00 96.94 101 GLU A N 1
ATOM 775 C CA . GLU A 1 101 ? -13.769 7.064 20.167 1.00 96.94 101 GLU A CA 1
ATOM 776 C C . GLU A 1 101 ? -14.090 6.546 18.767 1.00 96.94 101 GLU A C 1
ATOM 778 O O . GLU A 1 101 ? -13.260 6.673 17.868 1.00 96.94 101 GLU A O 1
ATOM 783 N N . SER A 1 102 ? -15.323 6.090 18.536 1.00 96.56 102 SER A N 1
ATOM 784 C CA . SER A 1 102 ? -15.785 5.655 17.214 1.00 96.56 102 SER A CA 1
ATOM 785 C C . SER A 1 102 ? -15.655 6.762 16.169 1.00 96.56 102 SER A C 1
ATOM 787 O O . SER A 1 102 ? -15.192 6.510 15.060 1.00 96.56 102 SER A O 1
ATOM 789 N N . ARG A 1 103 ? -16.002 8.011 16.514 1.00 97.69 103 ARG A N 1
ATOM 790 C CA . ARG A 1 103 ? -15.828 9.159 15.608 1.00 97.69 103 ARG A CA 1
ATOM 791 C C . ARG A 1 103 ? -14.360 9.433 15.290 1.00 97.69 103 ARG A C 1
ATOM 793 O O . ARG A 1 103 ? -14.047 9.677 14.131 1.00 97.69 103 ARG A O 1
ATOM 800 N N . LYS A 1 104 ? -13.473 9.376 16.290 1.00 97.31 104 LYS A N 1
ATOM 801 C CA . LYS A 1 104 ? -12.025 9.568 16.091 1.00 97.31 104 LYS A CA 1
ATOM 802 C C . LYS A 1 104 ? -11.428 8.475 15.207 1.00 97.31 104 LYS A C 1
ATOM 804 O O . LYS A 1 104 ? -10.651 8.774 14.305 1.00 97.31 104 LYS A O 1
ATOM 809 N N . LEU A 1 105 ? -11.806 7.219 15.449 1.00 97.44 105 LEU A N 1
ATOM 810 C CA . LEU A 1 105 ? -11.374 6.085 14.634 1.00 97.44 105 LEU A CA 1
ATOM 811 C C . LEU A 1 105 ? -11.891 6.205 13.201 1.00 97.44 105 LEU A C 1
ATOM 813 O O . LEU A 1 105 ? -11.136 5.974 12.262 1.00 97.44 105 LEU A O 1
ATOM 817 N N . PHE A 1 106 ? -13.144 6.627 13.028 1.00 97.06 106 PHE A N 1
ATOM 818 C CA . PHE A 1 106 ? -13.716 6.859 11.708 1.00 97.06 106 PHE A CA 1
ATOM 819 C C . PHE A 1 106 ? -12.964 7.958 10.949 1.00 97.06 106 PHE A C 1
ATOM 821 O O . PHE A 1 106 ? -12.543 7.726 9.820 1.00 97.06 106 PHE A O 1
ATOM 828 N N . SER A 1 107 ? -12.717 9.117 11.572 1.00 97.44 107 SER A N 1
ATOM 829 C CA . SER A 1 107 ? -11.971 10.203 10.921 1.00 97.44 107 SER A CA 1
ATOM 830 C C . SER A 1 107 ? -10.541 9.796 10.566 1.00 97.44 107 SER A C 1
ATOM 832 O O . SER A 1 107 ? -10.074 10.112 9.477 1.00 97.44 107 SER A O 1
ATOM 834 N N . ALA A 1 108 ? -9.861 9.055 11.449 1.00 97.94 108 ALA A N 1
ATOM 835 C CA . ALA A 1 108 ? -8.519 8.546 11.175 1.00 97.94 108 ALA A CA 1
ATOM 836 C C . ALA A 1 108 ? -8.523 7.533 10.018 1.00 97.94 108 ALA A C 1
ATOM 838 O O . ALA A 1 108 ? -7.661 7.581 9.146 1.00 97.94 108 ALA A O 1
ATOM 839 N N . SER A 1 109 ? -9.519 6.643 9.969 1.00 96.62 109 SER A N 1
ATOM 840 C CA . SER A 1 109 ? -9.677 5.692 8.867 1.00 96.62 109 SER A CA 1
ATOM 841 C C . SER A 1 109 ? -9.961 6.391 7.538 1.00 96.62 109 SER A C 1
ATOM 843 O O . SER A 1 109 ? -9.469 5.945 6.506 1.00 96.62 109 SER A O 1
ATOM 845 N N . GLU A 1 110 ? -10.754 7.462 7.543 1.00 98.12 110 GLU A N 1
ATOM 846 C CA . GLU A 1 110 ? -11.054 8.236 6.338 1.00 98.12 110 GLU A CA 1
ATOM 847 C C . GLU A 1 110 ? -9.807 8.967 5.819 1.00 98.12 110 GLU A C 1
ATOM 849 O O . GLU A 1 110 ? -9.541 8.970 4.618 1.00 98.12 110 GLU A O 1
ATOM 854 N N . GLU A 1 111 ? -8.999 9.535 6.717 1.00 97.81 111 GLU A N 1
ATOM 855 C CA . GLU A 1 111 ? -7.717 10.154 6.368 1.00 97.81 111 GLU A CA 1
ATOM 856 C C . GLU A 1 111 ? -6.736 9.127 5.787 1.00 97.81 111 GLU A C 1
ATOM 858 O O . GLU A 1 111 ? -6.183 9.344 4.708 1.00 97.81 111 GLU A O 1
ATOM 863 N N . MET A 1 112 ? -6.598 7.964 6.431 1.00 97.75 112 MET A N 1
ATOM 864 C CA . MET A 1 112 ? -5.772 6.866 5.921 1.00 97.75 112 MET A CA 1
ATOM 865 C C . MET A 1 112 ? -6.237 6.370 4.548 1.00 97.75 112 MET A C 1
ATOM 867 O O . MET A 1 112 ? -5.399 6.066 3.697 1.00 97.75 112 MET A O 1
ATOM 871 N N . LEU A 1 113 ? -7.552 6.300 4.312 1.00 98.19 113 LEU A N 1
ATOM 872 C CA . LEU A 1 113 ? -8.103 5.920 3.013 1.00 98.19 113 LEU A CA 1
ATOM 873 C C . LEU A 1 113 ? -7.728 6.947 1.938 1.00 98.19 113 LEU A C 1
ATOM 875 O O . LEU A 1 113 ? -7.206 6.563 0.895 1.00 98.19 113 LEU A O 1
ATOM 879 N N . ARG A 1 114 ? -7.897 8.246 2.213 1.00 98.06 114 ARG A N 1
ATOM 880 C CA . ARG A 1 114 ? -7.508 9.315 1.275 1.00 98.06 114 ARG A CA 1
ATOM 881 C C . ARG A 1 114 ? -6.013 9.299 0.967 1.00 98.06 114 ARG A C 1
ATOM 883 O O . ARG A 1 114 ? -5.611 9.506 -0.179 1.00 98.06 114 ARG A O 1
ATOM 890 N N . GLU A 1 115 ? -5.169 9.049 1.967 1.00 98.06 115 GLU A N 1
ATOM 891 C CA . GLU A 1 115 ? -3.733 8.885 1.740 1.00 98.06 115 GLU A CA 1
ATOM 892 C C . GLU A 1 115 ? -3.418 7.673 0.859 1.00 98.06 115 GLU A C 1
ATOM 894 O O . GLU A 1 115 ? -2.539 7.757 -0.002 1.00 98.06 115 GLU A O 1
ATOM 899 N N . ALA A 1 116 ? -4.100 6.547 1.079 1.00 97.88 116 ALA A N 1
ATOM 900 C CA . ALA A 1 116 ? -3.918 5.338 0.287 1.00 97.88 116 ALA A CA 1
ATOM 901 C C . ALA A 1 116 ? -4.335 5.563 -1.172 1.00 97.88 116 ALA A C 1
ATOM 903 O O . ALA A 1 116 ? -3.548 5.281 -2.073 1.00 97.88 116 ALA A O 1
ATOM 904 N N . GLU A 1 117 ? -5.503 6.166 -1.401 1.00 97.94 117 GLU A N 1
ATOM 905 C CA . GLU A 1 117 ? -5.995 6.530 -2.736 1.00 97.94 117 GLU A CA 1
ATOM 906 C C . GLU A 1 117 ? -5.024 7.476 -3.462 1.00 97.94 117 GLU A C 1
ATOM 908 O O . GLU A 1 117 ? -4.715 7.283 -4.639 1.00 97.94 117 GLU A O 1
ATOM 913 N N . SER A 1 118 ? -4.476 8.468 -2.754 1.00 98.19 118 SER A N 1
ATOM 914 C CA . SER A 1 118 ? -3.466 9.386 -3.296 1.00 98.19 118 SER A CA 1
ATOM 915 C C . SER A 1 118 ? -2.172 8.663 -3.693 1.00 98.19 118 SER A C 1
ATOM 917 O O . SER A 1 118 ? -1.639 8.873 -4.789 1.00 98.19 118 SER A O 1
ATOM 919 N N . LYS A 1 119 ? -1.677 7.759 -2.836 1.00 97.75 119 LYS A N 1
ATOM 920 C CA . LYS A 1 119 ? -0.488 6.940 -3.126 1.00 97.75 119 LYS A CA 1
ATOM 921 C C . LYS A 1 119 ? -0.729 6.017 -4.319 1.00 97.75 119 LYS A C 1
ATOM 923 O O . LYS A 1 119 ? 0.149 5.892 -5.170 1.00 97.75 119 LYS A O 1
ATOM 928 N N . GLU A 1 120 ? -1.908 5.413 -4.422 1.00 98.19 120 GLU A N 1
ATOM 929 C CA . GLU A 1 120 ? -2.270 4.536 -5.536 1.00 98.19 120 GLU A CA 1
ATOM 930 C C . GLU A 1 120 ? -2.369 5.304 -6.862 1.00 98.19 120 GLU A C 1
ATOM 932 O O . GLU A 1 120 ? -1.808 4.871 -7.873 1.00 98.19 120 GLU A O 1
ATOM 937 N N . ALA A 1 121 ? -2.946 6.509 -6.849 1.00 98.19 121 ALA A N 1
ATOM 938 C CA . ALA A 1 121 ? -2.939 7.401 -8.006 1.00 98.19 121 ALA A CA 1
ATOM 939 C C . ALA A 1 121 ? -1.509 7.777 -8.440 1.00 98.19 121 ALA A C 1
ATOM 941 O O . ALA A 1 121 ? -1.192 7.761 -9.634 1.00 98.19 121 ALA A O 1
ATOM 942 N N . MET A 1 122 ? -0.618 8.068 -7.485 1.00 98.12 122 MET A N 1
ATOM 943 C CA . MET A 1 122 ? 0.788 8.369 -7.771 1.00 98.12 122 MET A CA 1
ATOM 944 C C . MET A 1 122 ? 1.526 7.160 -8.364 1.00 98.12 122 MET A C 1
ATOM 946 O O . MET A 1 122 ? 2.292 7.315 -9.317 1.00 98.12 122 MET A O 1
ATOM 950 N N . ILE A 1 123 ? 1.275 5.952 -7.849 1.00 98.19 123 ILE A N 1
ATOM 951 C CA . ILE A 1 123 ? 1.824 4.705 -8.400 1.00 98.19 123 ILE A CA 1
ATOM 952 C C . ILE A 1 123 ? 1.355 4.506 -9.845 1.00 98.19 123 ILE A C 1
ATOM 954 O O . ILE A 1 123 ? 2.176 4.190 -10.708 1.00 98.19 123 ILE A O 1
ATOM 958 N N . GLY A 1 124 ? 0.074 4.755 -10.134 1.00 98.25 124 GLY A N 1
ATOM 959 C CA . GLY A 1 124 ? -0.461 4.724 -11.497 1.00 98.25 124 GLY A CA 1
ATOM 960 C C . GLY A 1 124 ? 0.297 5.664 -12.440 1.00 98.25 124 GLY A C 1
ATOM 961 O O . GLY A 1 124 ? 0.797 5.237 -13.481 1.00 98.25 124 GLY A O 1
ATOM 962 N N . GLN A 1 125 ? 0.491 6.922 -12.035 1.00 98.12 125 GLN A N 1
ATOM 963 C CA . GLN A 1 125 ? 1.247 7.904 -12.825 1.00 98.12 125 GLN A CA 1
ATOM 964 C C . GLN A 1 125 ? 2.713 7.500 -13.049 1.00 98.12 125 GLN A C 1
ATOM 966 O O . GLN A 1 125 ? 3.257 7.705 -14.140 1.00 98.12 125 GLN A O 1
ATOM 971 N N . LEU A 1 126 ? 3.368 6.943 -12.025 1.00 98.00 126 LEU A N 1
ATOM 972 C CA . LEU A 1 126 ? 4.749 6.470 -12.121 1.00 98.00 126 LEU A CA 1
ATOM 973 C C . LEU A 1 126 ? 4.870 5.273 -13.067 1.00 98.00 126 LEU A C 1
ATOM 975 O O . LEU A 1 126 ? 5.793 5.249 -13.882 1.00 98.00 126 LEU A O 1
ATOM 979 N N . ASN A 1 127 ? 3.927 4.332 -13.019 1.00 98.38 127 ASN A N 1
ATOM 980 C CA . ASN A 1 127 ? 3.881 3.197 -13.937 1.00 98.38 127 ASN A CA 1
ATOM 981 C C . ASN A 1 127 ? 3.677 3.648 -15.387 1.00 98.38 127 ASN A C 1
ATOM 983 O O . ASN A 1 127 ? 4.411 3.201 -16.270 1.00 98.38 127 ASN A O 1
ATOM 987 N N . ASP A 1 128 ? 2.768 4.592 -15.638 1.00 98.31 128 ASP A N 1
ATOM 988 C CA . ASP A 1 128 ? 2.569 5.144 -16.981 1.00 98.31 128 ASP A CA 1
ATOM 989 C C . ASP A 1 128 ? 3.833 5.834 -17.504 1.00 98.31 128 ASP A C 1
ATOM 991 O O . ASP A 1 128 ? 4.205 5.690 -18.673 1.00 98.31 128 ASP A O 1
ATOM 995 N N . ARG A 1 129 ? 4.519 6.595 -16.642 1.00 98.38 129 ARG A N 1
ATOM 996 C CA . ARG A 1 129 ? 5.780 7.254 -16.997 1.00 98.38 129 ARG A CA 1
ATOM 997 C C . ARG A 1 129 ? 6.870 6.229 -17.300 1.00 98.38 129 ARG A C 1
ATOM 999 O O . ARG A 1 129 ? 7.560 6.381 -18.307 1.00 98.38 129 ARG A O 1
ATOM 1006 N N . LEU A 1 130 ? 6.995 5.189 -16.479 1.00 98.19 130 LEU A N 1
ATOM 1007 C CA . LEU A 1 130 ? 7.949 4.103 -16.692 1.00 98.19 130 LEU A CA 1
ATOM 1008 C C . LEU A 1 130 ? 7.670 3.380 -18.013 1.00 98.19 130 LEU A C 1
ATOM 1010 O O . LEU A 1 130 ? 8.596 3.110 -18.775 1.00 98.19 130 LEU A O 1
ATOM 1014 N N . GLN A 1 131 ? 6.400 3.122 -18.328 1.00 98.25 131 GLN A N 1
ATOM 1015 C CA . GLN A 1 131 ? 6.013 2.480 -19.578 1.00 98.25 131 GLN A CA 1
ATOM 1016 C C . GLN A 1 131 ? 6.343 3.358 -20.793 1.00 98.25 131 GLN A C 1
ATOM 1018 O O . GLN A 1 131 ? 6.871 2.851 -21.784 1.00 98.25 131 GLN A O 1
ATOM 1023 N N . ARG A 1 132 ? 6.087 4.672 -20.719 1.00 98.06 132 ARG A N 1
ATOM 1024 C CA . ARG A 1 132 ? 6.476 5.625 -21.774 1.00 98.06 132 ARG A CA 1
ATOM 1025 C C . ARG A 1 132 ? 7.988 5.642 -21.985 1.00 98.06 132 ARG A C 1
ATOM 1027 O O . ARG A 1 132 ? 8.435 5.487 -23.116 1.00 98.06 132 ARG A O 1
ATOM 1034 N N . GLN A 1 133 ? 8.762 5.743 -20.907 1.00 97.88 133 GLN A N 1
ATOM 1035 C CA . GLN A 1 133 ? 10.226 5.723 -20.976 1.00 97.88 133 GLN A CA 1
ATOM 1036 C C . GLN A 1 133 ? 10.762 4.390 -21.508 1.00 97.88 133 GLN A C 1
ATOM 1038 O O . GLN A 1 133 ? 11.718 4.367 -22.274 1.00 97.88 133 GLN A O 1
ATOM 1043 N N . SER A 1 134 ? 10.139 3.269 -21.145 1.00 98.00 134 SER A N 1
ATOM 1044 C CA . SER A 1 134 ? 10.511 1.953 -21.666 1.00 98.00 134 SER A CA 1
ATOM 1045 C C . SER A 1 134 ? 10.297 1.858 -23.182 1.00 98.00 134 SER A C 1
ATOM 1047 O O . SER A 1 134 ? 11.180 1.368 -23.888 1.00 98.00 134 SER A O 1
ATOM 1049 N N . ARG A 1 135 ? 9.173 2.386 -23.692 1.00 98.00 135 ARG A N 1
ATOM 1050 C CA . ARG A 1 135 ? 8.898 2.467 -25.137 1.00 98.00 135 ARG A CA 1
ATOM 1051 C C . ARG A 1 135 ? 9.906 3.365 -25.851 1.00 98.00 135 ARG A C 1
ATOM 1053 O O . ARG A 1 135 ? 10.496 2.936 -26.835 1.00 98.00 135 ARG A O 1
ATOM 1060 N N . GLU A 1 136 ? 10.171 4.551 -25.311 1.00 98.12 136 GLU A N 1
ATOM 1061 C CA . GLU A 1 136 ? 11.155 5.484 -25.869 1.00 98.12 136 GLU A CA 1
ATOM 1062 C C . GLU A 1 136 ? 12.563 4.867 -25.917 1.00 98.12 136 GLU A C 1
ATOM 1064 O O . GLU A 1 136 ? 13.236 4.923 -26.943 1.00 98.12 136 GLU A O 1
ATOM 1069 N N . CYS A 1 137 ? 12.991 4.184 -24.853 1.00 96.88 137 CYS A N 1
ATOM 1070 C CA . CYS A 1 137 ? 14.256 3.450 -24.836 1.00 96.88 137 CYS A CA 1
ATOM 1071 C C . CYS A 1 137 ? 14.313 2.350 -25.906 1.00 96.88 137 CYS A C 1
ATOM 1073 O O . CYS A 1 137 ? 15.365 2.145 -26.510 1.00 96.88 137 CYS A O 1
ATOM 1075 N N . ALA A 1 138 ? 13.214 1.628 -26.144 1.00 97.62 138 ALA A N 1
ATOM 1076 C CA . ALA A 1 138 ? 13.154 0.616 -27.195 1.00 97.62 138 ALA A CA 1
ATOM 1077 C C . ALA A 1 138 ? 13.261 1.247 -28.593 1.00 97.62 138 ALA A C 1
ATOM 1079 O O . ALA A 1 138 ? 14.047 0.775 -29.411 1.00 97.62 138 ALA A O 1
ATOM 1080 N N . GLU A 1 139 ? 12.546 2.346 -28.843 1.00 97.88 139 GLU A N 1
ATOM 1081 C CA . GLU A 1 139 ? 12.617 3.098 -30.103 1.00 97.88 139 GLU A CA 1
ATOM 1082 C C . GLU A 1 139 ? 14.002 3.707 -30.353 1.00 97.88 139 GLU A C 1
ATOM 1084 O O . GLU A 1 139 ? 14.499 3.710 -31.477 1.00 97.88 139 GLU A O 1
ATOM 1089 N N . LEU A 1 140 ? 14.658 4.229 -29.316 1.00 97.38 140 LEU A N 1
ATOM 1090 C CA . LEU A 1 140 ? 16.019 4.747 -29.442 1.00 97.38 140 LEU A CA 1
ATOM 1091 C C . LEU A 1 140 ? 17.010 3.623 -29.748 1.00 97.38 140 LEU A C 1
ATOM 1093 O O . LEU A 1 140 ? 17.880 3.803 -30.596 1.00 97.38 140 LEU A O 1
ATOM 1097 N N . ARG A 1 141 ? 16.859 2.448 -29.126 1.00 98.06 141 ARG A N 1
ATOM 1098 C CA . ARG A 1 141 ? 17.702 1.279 -29.427 1.00 98.06 141 ARG A CA 1
ATOM 1099 C C . ARG A 1 141 ? 17.562 0.823 -30.877 1.00 98.06 141 ARG A C 1
ATOM 1101 O O . ARG A 1 141 ? 18.576 0.537 -31.504 1.00 98.06 141 ARG A O 1
ATOM 1108 N N . THR A 1 142 ? 16.345 0.782 -31.424 1.00 97.62 142 THR A N 1
ATOM 1109 C CA . THR A 1 142 ? 16.155 0.415 -32.837 1.00 97.62 142 THR A CA 1
ATOM 1110 C C . THR A 1 142 ? 16.750 1.462 -33.774 1.00 97.62 142 THR A C 1
ATOM 1112 O O . THR A 1 142 ? 17.430 1.097 -34.729 1.00 97.62 142 THR A O 1
ATOM 1115 N N . LYS A 1 143 ? 16.580 2.758 -33.478 1.00 97.38 143 LYS A N 1
ATOM 1116 C CA . LYS A 1 143 ? 17.206 3.842 -34.255 1.00 97.38 143 LYS A CA 1
ATOM 1117 C C . LYS A 1 143 ? 18.731 3.767 -34.237 1.00 97.38 143 LYS A C 1
ATOM 1119 O O . LYS A 1 143 ? 19.346 3.948 -35.281 1.00 97.38 143 LYS A O 1
ATOM 1124 N N . VAL A 1 144 ? 19.336 3.495 -33.079 1.00 98.00 144 VAL A N 1
ATOM 1125 C CA . VAL A 1 144 ? 20.793 3.329 -32.966 1.00 98.00 144 VAL A CA 1
ATOM 1126 C C . VAL A 1 144 ? 21.265 2.165 -33.834 1.00 98.00 144 VAL A C 1
ATOM 1128 O O . VAL A 1 144 ? 22.161 2.368 -34.644 1.00 98.00 144 VAL A O 1
ATOM 1131 N N . ALA A 1 145 ? 20.609 1.003 -33.756 1.00 97.62 145 ALA A N 1
ATOM 1132 C CA . ALA A 1 145 ? 20.965 -0.150 -34.585 1.00 97.62 145 ALA A CA 1
ATOM 1133 C C . ALA A 1 145 ? 20.879 0.159 -36.094 1.00 97.62 145 ALA A C 1
ATOM 1135 O O . ALA A 1 145 ? 21.789 -0.179 -36.847 1.00 97.62 145 ALA A O 1
ATOM 1136 N N . MET A 1 146 ? 19.830 0.866 -36.534 1.00 97.38 146 MET A N 1
ATOM 1137 C CA . MET A 1 146 ? 19.695 1.290 -37.934 1.00 97.38 146 MET A CA 1
ATOM 1138 C C . MET A 1 146 ? 20.805 2.256 -38.370 1.00 97.38 146 MET A C 1
ATOM 1140 O O . MET A 1 146 ? 21.321 2.147 -39.479 1.00 97.38 146 MET A O 1
ATOM 1144 N N . LEU A 1 147 ? 21.170 3.219 -37.520 1.00 97.00 147 LEU A N 1
ATOM 1145 C CA . LEU A 1 147 ? 22.237 4.175 -37.828 1.00 97.00 147 LEU A CA 1
ATOM 1146 C C . LEU A 1 147 ? 23.613 3.501 -37.866 1.00 97.00 147 LEU A C 1
ATOM 1148 O O . LEU A 1 147 ? 24.442 3.861 -38.699 1.00 97.00 147 LEU A O 1
ATOM 1152 N N . GLU A 1 148 ? 23.856 2.522 -36.995 1.00 97.81 148 GLU A N 1
ATOM 1153 C CA . GLU A 1 148 ? 25.075 1.710 -37.011 1.00 97.81 148 GLU A CA 1
ATOM 1154 C C . GLU A 1 148 ? 25.189 0.892 -38.307 1.00 97.81 148 GLU A C 1
ATOM 1156 O O . GLU A 1 148 ? 26.262 0.859 -38.914 1.00 97.81 148 GLU A O 1
ATOM 1161 N N . GLU A 1 149 ? 24.086 0.304 -38.779 1.00 97.50 149 GLU A N 1
ATOM 1162 C CA . GLU A 1 149 ? 24.028 -0.409 -40.061 1.00 97.50 149 GLU A CA 1
ATOM 1163 C C . GLU A 1 149 ? 24.298 0.530 -41.246 1.00 97.50 149 GLU A C 1
ATOM 1165 O O . GLU A 1 149 ? 25.196 0.272 -42.049 1.00 97.50 149 GLU A O 1
ATOM 1170 N N . GLN A 1 150 ? 23.617 1.679 -41.307 1.00 97.00 150 GLN A N 1
ATOM 1171 C CA . GLN A 1 150 ? 23.847 2.690 -42.348 1.00 97.00 150 GLN A CA 1
ATOM 1172 C C . GLN A 1 150 ? 25.291 3.206 -42.354 1.00 97.00 150 GLN A C 1
ATOM 1174 O O . GLN A 1 150 ? 25.878 3.442 -43.415 1.00 97.00 150 GLN A O 1
ATOM 1179 N N . LEU A 1 151 ? 25.889 3.381 -41.174 1.00 97.38 151 LEU A N 1
ATOM 1180 C CA . LEU A 1 151 ? 27.284 3.785 -41.056 1.00 97.38 151 LEU A CA 1
ATOM 1181 C C . LEU A 1 151 ? 28.218 2.701 -41.605 1.00 97.38 151 LEU A C 1
ATOM 1183 O O . LEU A 1 151 ? 29.153 3.027 -42.339 1.00 97.38 151 LEU A O 1
ATOM 1187 N N . ALA A 1 152 ? 27.965 1.429 -41.289 1.00 97.50 152 ALA A N 1
ATOM 1188 C CA . ALA A 1 152 ? 28.742 0.308 -41.806 1.00 97.50 152 ALA A CA 1
ATOM 1189 C C . ALA A 1 152 ? 28.638 0.198 -43.338 1.00 97.50 152 ALA A C 1
ATOM 1191 O O . ALA A 1 152 ? 29.659 0.045 -44.015 1.00 97.50 152 ALA A O 1
ATOM 1192 N N . GLU A 1 153 ? 27.435 0.354 -43.898 1.00 97.12 153 GLU A N 1
ATOM 1193 C CA . GLU A 1 153 ? 27.212 0.380 -45.347 1.00 97.12 153 GLU A CA 1
ATOM 1194 C C . GLU A 1 153 ? 27.961 1.534 -46.020 1.00 97.12 153 GLU A C 1
ATOM 1196 O O . GLU A 1 153 ? 28.682 1.322 -46.998 1.00 97.12 153 GLU A O 1
ATOM 1201 N N . SER A 1 154 ? 27.855 2.747 -45.473 1.00 95.75 154 SER A N 1
ATOM 1202 C CA . SER A 1 154 ? 28.550 3.930 -45.991 1.00 95.75 154 SER A CA 1
ATOM 1203 C C . SER A 1 154 ? 30.074 3.761 -45.947 1.00 95.75 154 SER A C 1
ATOM 1205 O O . SER A 1 154 ? 30.775 4.036 -46.926 1.00 95.75 154 SER A O 1
ATOM 1207 N N . GLN A 1 155 ? 30.609 3.213 -44.852 1.00 97.44 155 GLN A N 1
ATOM 1208 C CA . GLN A 1 155 ? 32.032 2.889 -44.742 1.00 97.44 155 GLN A CA 1
ATOM 1209 C C . GLN A 1 155 ? 32.469 1.838 -45.770 1.00 97.44 155 GLN A C 1
ATOM 1211 O O . GLN A 1 155 ? 33.561 1.949 -46.335 1.00 97.44 155 GLN A O 1
ATOM 1216 N N . GLN A 1 156 ? 31.635 0.832 -46.040 1.00 97.00 156 GLN A N 1
ATOM 1217 C CA . GLN A 1 156 ? 31.918 -0.181 -47.051 1.00 97.00 156 GLN A CA 1
ATOM 1218 C C . GLN A 1 156 ? 31.896 0.410 -48.466 1.00 97.00 156 GLN A C 1
ATOM 1220 O O . GLN A 1 156 ? 32.813 0.154 -49.250 1.00 97.00 156 GLN A O 1
ATOM 1225 N N . GLN A 1 157 ? 30.910 1.251 -48.783 1.00 95.88 157 GLN A N 1
ATOM 1226 C CA . GLN A 1 157 ? 30.854 1.974 -50.054 1.00 95.88 157 GLN A CA 1
ATOM 1227 C C . GLN A 1 157 ? 32.093 2.851 -50.245 1.00 95.88 157 GLN A C 1
ATOM 1229 O O . GLN A 1 157 ? 32.703 2.810 -51.312 1.00 95.88 157 GLN A O 1
ATOM 1234 N N . LEU A 1 158 ? 32.528 3.565 -49.201 1.00 96.38 158 LEU A N 1
ATOM 1235 C CA . LEU A 1 158 ? 33.730 4.397 -49.242 1.00 96.38 158 LEU A CA 1
ATOM 1236 C C . LEU A 1 158 ? 35.007 3.581 -49.506 1.00 96.38 158 LEU A C 1
ATOM 1238 O O . LEU A 1 158 ? 35.910 4.044 -50.203 1.00 96.38 158 LEU A O 1
ATOM 1242 N N . LYS A 1 159 ? 35.115 2.363 -48.962 1.00 96.62 159 LYS A N 1
ATOM 1243 C CA . LYS A 1 159 ? 36.239 1.461 -49.269 1.00 96.62 159 LYS A CA 1
ATOM 1244 C C . LYS A 1 159 ? 36.228 1.047 -50.739 1.00 96.62 159 LYS A C 1
ATOM 1246 O O . LYS A 1 159 ? 37.268 1.102 -51.390 1.00 96.62 159 LYS A O 1
ATOM 1251 N N . VAL A 1 160 ? 35.060 0.671 -51.263 1.00 97.06 160 VAL A N 1
ATOM 1252 C CA . VAL A 1 160 ? 34.905 0.270 -52.668 1.00 97.06 160 VAL A CA 1
ATOM 1253 C C . VAL A 1 160 ? 35.216 1.432 -53.612 1.00 97.06 160 VAL A C 1
ATOM 1255 O O . VAL A 1 160 ? 35.908 1.230 -54.607 1.00 97.06 160 VAL A O 1
ATOM 1258 N N . THR A 1 161 ? 34.750 2.648 -53.318 1.00 95.50 161 THR A N 1
ATOM 1259 C CA . THR A 1 161 ? 35.045 3.821 -54.153 1.00 95.50 161 THR A CA 1
ATOM 1260 C C . THR A 1 161 ? 36.525 4.179 -54.126 1.00 95.50 161 THR A C 1
ATOM 1262 O O . THR A 1 161 ? 37.091 4.390 -55.194 1.00 95.50 161 THR A O 1
ATOM 1265 N N . LYS A 1 162 ? 37.182 4.145 -52.958 1.00 96.19 162 LYS A N 1
ATOM 1266 C CA . LYS A 1 162 ? 38.639 4.339 -52.856 1.00 96.19 162 LYS A CA 1
ATOM 1267 C C . LYS A 1 162 ? 39.427 3.309 -53.661 1.00 96.19 162 LYS A C 1
ATOM 1269 O O . LYS A 1 162 ? 40.424 3.655 -54.285 1.00 96.19 162 LYS A O 1
ATOM 1274 N N . GLU A 1 163 ? 38.999 2.050 -53.660 1.00 95.50 163 GLU A N 1
ATOM 1275 C CA . GLU A 1 163 ? 39.673 1.008 -54.436 1.00 95.50 163 GLU A CA 1
ATOM 1276 C C . GLU A 1 163 ? 39.467 1.198 -55.946 1.00 95.50 163 GLU A C 1
ATOM 1278 O O . GLU A 1 163 ? 40.421 1.112 -56.716 1.00 95.50 163 GLU A O 1
ATOM 1283 N N . ARG A 1 164 ? 38.251 1.559 -56.374 1.00 95.12 164 ARG A N 1
ATOM 1284 C CA . ARG A 1 164 ? 37.975 1.928 -57.774 1.00 95.12 164 ARG A CA 1
ATOM 1285 C C . ARG A 1 164 ? 38.788 3.140 -58.218 1.00 95.12 164 ARG A C 1
ATOM 1287 O O . ARG A 1 164 ? 39.302 3.145 -59.330 1.00 95.12 164 ARG A O 1
ATOM 1294 N N . GLU A 1 165 ? 38.925 4.147 -57.360 1.00 94.50 165 GLU A N 1
ATOM 1295 C CA . GLU A 1 165 ? 39.741 5.331 -57.628 1.00 94.50 165 GLU A CA 1
ATOM 1296 C C . GLU A 1 165 ? 41.220 4.957 -57.787 1.00 94.50 165 GLU A C 1
ATOM 1298 O O . GLU A 1 165 ? 41.850 5.365 -58.759 1.00 94.50 165 GLU A O 1
ATOM 1303 N N . ARG A 1 166 ? 41.765 4.106 -56.907 1.00 95.44 166 ARG A N 1
ATOM 1304 C CA . ARG A 1 166 ? 43.136 3.581 -57.042 1.00 95.44 166 ARG A CA 1
ATOM 1305 C C . ARG A 1 166 ? 43.344 2.830 -58.353 1.00 95.44 166 ARG A C 1
ATOM 1307 O O . ARG A 1 166 ? 44.348 3.058 -59.024 1.00 95.44 166 ARG A O 1
ATOM 1314 N N . GLN A 1 167 ? 42.402 1.966 -58.728 1.00 95.00 167 GLN A N 1
ATOM 1315 C CA . GLN A 1 167 ? 42.446 1.242 -60.000 1.00 95.00 167 GLN A CA 1
ATOM 1316 C C . GLN A 1 167 ? 42.396 2.206 -61.189 1.00 95.00 167 GLN A C 1
ATOM 1318 O O . GLN A 1 167 ? 43.215 2.090 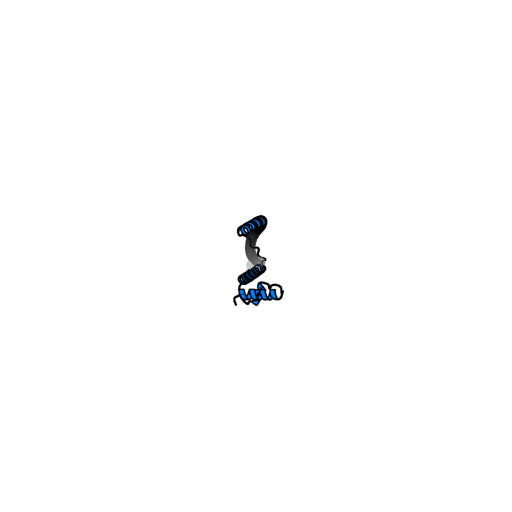-62.097 1.00 95.00 167 GLN A O 1
ATOM 1323 N N . ALA A 1 168 ? 41.504 3.200 -61.159 1.00 93.94 168 ALA A N 1
ATOM 1324 C CA . ALA A 1 168 ? 41.416 4.222 -62.196 1.00 93.94 168 ALA A CA 1
ATOM 1325 C C . ALA A 1 168 ? 42.732 5.008 -62.325 1.00 93.94 168 ALA A C 1
ATOM 1327 O O . ALA A 1 168 ? 43.263 5.139 -63.427 1.00 93.94 168 ALA A O 1
ATOM 1328 N N . VAL A 1 169 ? 43.320 5.452 -61.210 1.00 96.19 169 VAL A N 1
ATOM 1329 C CA . VAL A 1 169 ? 44.623 6.140 -61.197 1.00 96.19 169 VAL A CA 1
ATOM 1330 C C . VAL A 1 169 ? 45.728 5.248 -61.772 1.00 96.19 169 VAL A C 1
ATOM 1332 O O . VAL A 1 169 ? 46.510 5.712 -62.600 1.00 96.19 169 VAL A O 1
ATOM 1335 N N . ALA A 1 170 ? 45.772 3.963 -61.409 1.00 95.06 170 ALA A N 1
ATOM 1336 C CA . ALA A 1 170 ? 46.738 3.020 -61.970 1.00 95.06 170 ALA A CA 1
ATOM 1337 C C . ALA A 1 170 ? 46.574 2.858 -63.491 1.00 95.06 170 ALA A C 1
ATOM 1339 O O . ALA A 1 170 ? 47.566 2.890 -64.217 1.00 95.06 170 ALA A O 1
ATOM 1340 N N . THR A 1 171 ? 45.335 2.754 -63.988 1.00 95.31 171 THR A N 1
ATOM 1341 C CA . THR A 1 171 ? 45.068 2.687 -65.436 1.00 95.31 171 THR A CA 1
ATOM 1342 C C . THR A 1 171 ? 45.423 3.979 -66.169 1.00 95.31 171 THR A C 1
ATOM 1344 O O . THR A 1 171 ? 45.948 3.929 -67.276 1.00 95.31 171 THR A O 1
ATOM 1347 N N . ILE A 1 172 ? 45.194 5.147 -65.561 1.00 95.56 172 ILE A N 1
ATOM 1348 C CA . ILE A 1 172 ? 45.595 6.436 -66.140 1.00 95.56 172 ILE A CA 1
ATOM 1349 C C . ILE A 1 172 ? 47.119 6.506 -66.260 1.00 95.56 172 ILE A C 1
ATOM 1351 O O . ILE A 1 172 ? 47.630 6.928 -67.297 1.00 95.56 172 ILE A O 1
ATOM 1355 N N . ASN A 1 173 ? 47.848 6.065 -65.231 1.00 95.25 173 ASN A N 1
ATOM 1356 C CA . ASN A 1 173 ? 49.308 6.056 -65.252 1.00 95.25 173 ASN A CA 1
ATOM 1357 C C . ASN A 1 173 ? 49.858 5.107 -66.327 1.00 95.25 173 ASN A C 1
ATOM 1359 O O . ASN A 1 173 ? 50.718 5.522 -67.098 1.00 95.25 173 ASN A O 1
ATOM 1363 N N . SER A 1 174 ? 49.323 3.887 -66.453 1.00 94.75 174 SER A N 1
ATOM 1364 C CA . SER A 1 174 ? 49.777 2.946 -67.488 1.00 94.75 174 SER A CA 1
ATOM 1365 C C . SER A 1 174 ? 49.466 3.433 -68.908 1.00 94.75 174 SER A C 1
ATOM 1367 O O . SER A 1 174 ? 50.297 3.304 -69.807 1.00 94.75 174 SER A O 1
ATOM 1369 N N . LEU A 1 175 ? 48.304 4.059 -69.122 1.00 94.38 175 LEU A N 1
ATOM 1370 C CA . LEU A 1 175 ? 47.971 4.697 -70.399 1.00 94.38 175 LEU A CA 1
ATOM 1371 C C . LEU A 1 175 ? 48.896 5.879 -70.709 1.00 94.38 175 LEU A C 1
ATOM 1373 O O . LEU A 1 175 ? 49.258 6.081 -71.868 1.00 94.38 175 LEU A O 1
ATOM 1377 N N . ARG A 1 176 ? 49.298 6.650 -69.693 1.00 95.00 176 ARG A N 1
ATOM 1378 C CA . ARG A 1 176 ? 50.247 7.759 -69.847 1.00 95.00 176 ARG A CA 1
ATOM 1379 C C . ARG A 1 176 ? 51.636 7.262 -70.245 1.00 95.00 176 ARG A C 1
ATOM 1381 O O . ARG A 1 176 ? 52.206 7.814 -71.181 1.00 95.00 176 ARG A O 1
ATOM 1388 N N . GLU A 1 177 ? 52.143 6.216 -69.595 1.00 94.56 177 GLU A N 1
ATOM 1389 C CA . GLU A 1 177 ? 53.416 5.572 -69.958 1.00 94.56 177 GLU A CA 1
ATOM 1390 C C . GLU A 1 177 ? 53.379 5.028 -71.393 1.00 94.56 177 GLU A C 1
ATOM 1392 O O . GLU A 1 177 ? 54.298 5.268 -72.182 1.00 94.56 177 GLU A O 1
ATOM 1397 N N . LEU A 1 178 ? 52.282 4.362 -71.776 1.00 95.31 178 LEU A N 1
ATOM 1398 C CA . LEU A 1 178 ? 52.083 3.889 -73.146 1.00 95.31 178 LEU A CA 1
ATOM 1399 C C . LEU A 1 178 ? 52.100 5.057 -74.141 1.00 95.31 178 LEU A C 1
ATOM 1401 O O . LEU A 1 178 ? 52.805 4.988 -75.147 1.00 95.31 178 LEU A O 1
ATOM 1405 N N . ALA A 1 179 ? 51.374 6.141 -73.855 1.00 92.94 179 ALA A N 1
ATOM 1406 C CA . ALA A 1 179 ? 51.340 7.332 -74.699 1.00 92.94 179 ALA A CA 1
ATOM 1407 C C . ALA A 1 179 ? 52.721 7.999 -74.832 1.00 92.94 179 ALA A C 1
ATOM 1409 O O . ALA A 1 179 ? 53.081 8.430 -75.927 1.00 92.94 179 ALA A O 1
ATOM 1410 N N . GLU A 1 180 ? 53.515 8.057 -73.758 1.00 94.38 180 GLU A N 1
ATOM 1411 C CA . GLU A 1 180 ? 54.900 8.541 -73.800 1.00 94.38 180 GLU A CA 1
ATOM 1412 C C . GLU A 1 180 ? 55.795 7.645 -74.664 1.00 94.38 180 GLU A C 1
ATOM 1414 O O . GLU A 1 180 ? 56.538 8.163 -75.497 1.00 94.38 180 GLU A O 1
ATOM 1419 N N . SER A 1 181 ? 55.681 6.318 -74.548 1.00 93.75 181 SER A N 1
ATOM 1420 C CA . SER A 1 181 ? 56.439 5.385 -75.395 1.00 93.75 181 SER A CA 1
ATOM 1421 C C . SER A 1 181 ? 56.052 5.470 -76.877 1.00 93.75 181 SER A C 1
ATOM 1423 O O . SER A 1 181 ? 56.913 5.466 -77.753 1.00 93.75 181 SER A O 1
ATOM 1425 N N . LEU A 1 182 ? 54.761 5.617 -77.182 1.00 92.69 182 LEU A N 1
ATOM 1426 C CA . LEU A 1 182 ? 54.291 5.835 -78.548 1.00 92.69 182 LEU A CA 1
ATOM 1427 C C . LEU A 1 182 ? 54.788 7.181 -79.076 1.00 92.69 182 LEU A C 1
ATOM 1429 O O . LEU A 1 182 ? 55.212 7.275 -80.224 1.00 92.69 182 LEU A O 1
ATOM 1433 N N . ARG A 1 183 ? 54.797 8.224 -78.238 1.00 93.88 183 ARG A N 1
ATOM 1434 C CA . ARG A 1 183 ? 55.326 9.539 -78.609 1.00 93.88 183 ARG A CA 1
ATOM 1435 C C . ARG A 1 183 ? 56.818 9.478 -78.936 1.00 93.88 183 ARG A C 1
ATOM 1437 O O . ARG A 1 183 ? 57.225 10.078 -79.927 1.00 93.88 183 ARG A O 1
ATOM 1444 N N . THR A 1 184 ? 57.628 8.766 -78.151 1.00 92.31 184 THR A N 1
ATOM 1445 C CA . THR A 1 184 ? 59.063 8.601 -78.445 1.00 92.31 184 THR A CA 1
ATOM 1446 C C . THR A 1 184 ? 59.299 7.768 -79.703 1.00 92.31 184 THR A C 1
ATOM 1448 O O . THR A 1 184 ? 60.163 8.129 -80.497 1.00 92.31 184 THR A O 1
ATOM 1451 N N . GLN A 1 185 ? 58.499 6.723 -79.948 1.00 90.88 185 GLN A N 1
ATOM 1452 C CA . GLN A 1 185 ? 58.531 5.965 -81.207 1.00 90.88 185 GLN A CA 1
ATOM 1453 C C . GLN A 1 185 ? 58.167 6.831 -82.420 1.00 90.88 185 GLN A C 1
ATOM 1455 O O . GLN A 1 185 ? 58.832 6.763 -83.448 1.00 90.88 185 GLN A O 1
ATOM 1460 N N . VAL A 1 186 ? 57.135 7.673 -82.320 1.00 90.56 186 VAL A N 1
ATOM 1461 C CA . VAL A 1 186 ? 56.761 8.593 -83.406 1.00 90.56 186 VAL A CA 1
ATOM 1462 C C . VAL A 1 186 ? 57.873 9.608 -83.670 1.00 90.56 186 VAL A C 1
ATOM 1464 O O . VAL A 1 186 ? 58.169 9.876 -84.831 1.00 90.56 186 VAL A O 1
ATOM 1467 N N . LEU A 1 187 ? 58.512 10.146 -82.624 1.00 89.25 187 LEU A N 1
ATOM 1468 C CA . LEU A 1 187 ? 59.645 11.065 -82.771 1.00 89.25 187 LEU A CA 1
ATOM 1469 C C . LEU A 1 187 ? 60.851 10.390 -83.434 1.00 89.25 187 LEU A C 1
ATOM 1471 O O . LEU A 1 187 ? 61.413 10.964 -84.360 1.00 89.25 187 LEU A O 1
ATOM 1475 N N . SER A 1 188 ? 61.210 9.168 -83.033 1.00 88.06 188 SER A N 1
ATOM 1476 C CA . SER A 1 188 ? 62.330 8.450 -83.653 1.00 88.06 188 SER A CA 1
ATOM 1477 C C . SER A 1 188 ? 62.046 8.086 -85.111 1.00 88.06 188 SER A C 1
ATOM 1479 O O . SER A 1 188 ? 62.909 8.258 -85.968 1.00 88.06 188 SER A O 1
ATOM 1481 N N . ILE A 1 189 ? 60.818 7.661 -85.434 1.00 86.12 189 ILE A N 1
ATOM 1482 C CA . ILE A 1 189 ? 60.389 7.465 -86.825 1.00 86.12 189 ILE A CA 1
ATOM 1483 C C . ILE A 1 189 ? 60.486 8.789 -87.590 1.00 86.12 189 ILE A C 1
ATOM 1485 O O . ILE A 1 189 ? 61.036 8.813 -88.688 1.00 86.12 189 ILE A O 1
ATOM 1489 N N . HIS A 1 190 ? 60.000 9.891 -87.015 1.00 86.19 190 HIS A N 1
ATOM 1490 C CA . HIS A 1 190 ? 60.063 11.215 -87.631 1.00 86.19 190 HIS A CA 1
ATOM 1491 C C . HIS A 1 190 ? 61.506 11.672 -87.902 1.00 86.19 190 HIS A C 1
ATOM 1493 O O . HIS A 1 190 ? 61.769 12.226 -88.965 1.00 86.19 190 HIS A O 1
ATOM 1499 N N . GLU A 1 191 ? 62.451 11.415 -86.995 1.00 82.94 191 GLU A N 1
ATOM 1500 C CA . GLU A 1 191 ? 63.880 11.712 -87.186 1.00 82.94 191 GLU A CA 1
ATOM 1501 C C . GLU A 1 191 ? 64.542 10.845 -88.270 1.00 82.94 191 GLU A C 1
ATOM 1503 O O . GLU A 1 191 ? 65.440 11.314 -88.965 1.00 82.94 191 GLU A O 1
ATOM 1508 N N . LEU A 1 192 ? 64.080 9.606 -88.468 1.00 83.62 192 LEU A N 1
ATOM 1509 C CA . LEU A 1 192 ? 64.594 8.703 -89.506 1.00 83.62 192 LEU A CA 1
ATOM 1510 C C . LEU A 1 192 ? 64.049 9.016 -90.911 1.00 83.62 192 LEU A C 1
ATOM 1512 O O . LEU A 1 192 ? 64.663 8.622 -91.907 1.00 83.62 192 LEU A O 1
ATOM 1516 N N . ILE A 1 193 ? 62.909 9.710 -91.018 1.00 81.75 193 ILE A N 1
ATOM 1517 C CA . ILE A 1 193 ? 62.295 10.076 -92.306 1.00 81.75 193 ILE A CA 1
ATOM 1518 C C . ILE A 1 193 ? 63.242 10.927 -93.175 1.00 81.75 193 ILE A C 1
ATOM 1520 O O . ILE A 1 193 ? 63.422 10.558 -94.335 1.00 81.75 193 ILE A O 1
ATOM 1524 N N . PRO A 1 194 ? 63.873 12.016 -92.687 1.00 80.19 194 PRO A N 1
ATOM 1525 C CA . PRO A 1 194 ? 64.844 12.796 -93.456 1.00 80.19 194 PRO A CA 1
ATOM 1526 C C . PRO A 1 194 ? 65.978 11.958 -94.055 1.00 80.19 194 PRO A C 1
ATOM 1528 O O . PRO A 1 194 ? 66.225 12.063 -95.253 1.00 80.19 194 PRO A O 1
ATOM 1531 N N . ASP A 1 195 ? 66.604 11.081 -93.265 1.00 76.44 195 ASP A N 1
ATOM 1532 C CA . ASP A 1 195 ? 67.695 10.201 -93.712 1.00 76.44 195 ASP A CA 1
ATOM 1533 C C . ASP A 1 195 ? 67.232 9.191 -94.772 1.00 76.44 195 ASP A C 1
ATOM 1535 O O . ASP A 1 195 ? 67.942 8.901 -95.739 1.00 76.44 195 ASP A O 1
ATOM 1539 N N . LEU A 1 196 ? 66.026 8.642 -94.611 1.00 75.38 196 LEU A N 1
ATOM 1540 C CA . LEU A 1 196 ? 65.400 7.764 -95.600 1.00 75.38 196 LEU A CA 1
ATOM 1541 C C . LEU A 1 196 ? 65.088 8.517 -96.897 1.00 75.38 196 LEU A C 1
ATOM 1543 O O . LEU A 1 196 ? 65.406 8.022 -97.977 1.00 75.38 196 LEU A O 1
ATOM 1547 N N . VAL A 1 197 ? 64.525 9.722 -96.803 1.00 77.12 197 VAL A N 1
ATOM 1548 C CA . VAL A 1 197 ? 64.243 10.597 -97.951 1.00 77.12 197 VAL A CA 1
ATOM 1549 C C . VAL A 1 197 ? 65.537 10.992 -98.666 1.00 77.12 197 VAL A C 1
ATOM 1551 O O . VAL A 1 197 ? 65.582 10.984 -99.896 1.00 77.12 197 VAL A O 1
ATOM 1554 N N . GLU A 1 198 ? 66.612 11.276 -97.932 1.00 74.56 198 GLU A N 1
ATOM 1555 C CA . GLU A 1 198 ? 67.919 11.589 -98.508 1.00 74.56 198 GLU A CA 1
ATOM 1556 C C . GLU A 1 198 ? 68.544 10.366 -99.200 1.00 74.56 198 GLU A C 1
ATOM 1558 O O . GLU A 1 198 ? 69.042 10.475 -100.323 1.00 74.56 198 GLU A O 1
ATOM 1563 N N . LYS A 1 199 ? 68.453 9.175 -98.590 1.00 75.38 199 LYS A N 1
ATOM 1564 C CA . LYS A 1 199 ? 68.859 7.908 -99.224 1.00 75.38 199 LYS A CA 1
ATOM 1565 C C . LYS A 1 199 ? 68.065 7.614 -100.494 1.00 75.38 199 LYS A C 1
ATOM 1567 O O . LYS A 1 199 ? 68.662 7.148 -101.461 1.00 75.38 199 LYS A O 1
ATOM 1572 N N . MET A 1 200 ? 66.759 7.890 -100.522 1.00 73.00 200 MET A N 1
ATOM 1573 C CA . MET A 1 200 ? 65.945 7.732 -101.733 1.00 73.00 200 MET A CA 1
ATOM 1574 C C . MET A 1 200 ? 66.337 8.742 -102.818 1.00 73.00 200 MET A C 1
ATOM 1576 O O . MET A 1 200 ? 66.579 8.322 -103.945 1.00 73.00 200 MET A O 1
ATOM 1580 N N . ARG A 1 201 ? 66.537 10.027 -102.481 1.00 72.19 201 ARG A N 1
ATOM 1581 C CA . ARG A 1 201 ? 67.036 11.035 -103.440 1.00 72.19 201 ARG A CA 1
ATOM 1582 C C . ARG A 1 201 ? 68.402 10.677 -104.022 1.00 72.19 201 ARG A C 1
ATOM 1584 O O . ARG A 1 201 ? 68.622 10.872 -105.210 1.00 72.19 201 ARG A O 1
ATOM 1591 N N . ARG A 1 202 ? 69.327 10.137 -103.218 1.00 66.81 202 ARG A N 1
ATOM 1592 C CA . ARG A 1 202 ? 70.639 9.665 -103.708 1.00 66.81 202 ARG A CA 1
ATOM 1593 C C . ARG A 1 202 ? 70.516 8.446 -104.627 1.00 66.81 202 ARG A C 1
ATOM 1595 O O . ARG A 1 202 ? 71.334 8.286 -105.523 1.00 66.81 202 ARG A O 1
ATOM 1602 N N . LYS A 1 203 ? 69.502 7.602 -104.420 1.00 65.56 203 LYS A N 1
ATOM 1603 C CA . LYS A 1 203 ? 69.190 6.461 -105.295 1.00 65.56 203 LYS A CA 1
ATOM 1604 C C . LYS A 1 203 ? 68.559 6.901 -106.621 1.00 65.56 203 LYS A C 1
ATOM 1606 O O . LYS A 1 203 ? 68.835 6.286 -107.640 1.00 65.56 203 LYS A O 1
ATOM 1611 N N . GLU A 1 204 ? 67.751 7.959 -106.604 1.00 59.25 204 GLU A N 1
ATOM 1612 C CA . GLU A 1 204 ? 67.141 8.561 -107.800 1.00 59.25 204 GLU A CA 1
ATOM 1613 C C . GLU A 1 204 ? 68.122 9.438 -108.599 1.00 59.25 204 GLU A C 1
ATOM 1615 O O . GLU A 1 204 ? 68.031 9.478 -109.817 1.00 59.25 204 GLU A O 1
ATOM 1620 N N . ALA A 1 205 ? 69.094 10.090 -107.947 1.00 57.34 205 ALA A N 1
ATOM 1621 C CA . ALA A 1 205 ? 70.153 10.875 -108.600 1.00 57.34 205 ALA A CA 1
ATOM 1622 C C . ALA A 1 205 ? 71.349 10.033 -109.101 1.00 57.34 205 ALA A C 1
ATOM 1624 O O . ALA A 1 205 ? 72.276 10.573 -109.701 1.00 57.34 205 ALA A O 1
ATOM 1625 N N . GLY A 1 206 ? 71.351 8.727 -108.813 1.00 53.09 206 GLY A N 1
ATOM 1626 C CA . GLY A 1 206 ? 72.362 7.757 -109.244 1.00 53.09 206 GLY A CA 1
ATOM 1627 C C . GLY A 1 206 ? 71.945 6.911 -110.451 1.00 53.09 206 GLY A C 1
ATOM 1628 O O . GLY A 1 206 ? 72.508 5.832 -110.631 1.00 53.09 206 GLY A O 1
ATOM 1629 N N . ASN A 1 207 ? 70.961 7.371 -111.228 1.00 44.44 207 ASN A N 1
ATOM 1630 C CA . ASN A 1 207 ? 70.479 6.739 -112.455 1.00 44.44 207 ASN A CA 1
ATOM 1631 C C . ASN A 1 207 ? 70.546 7.730 -113.621 1.00 44.44 207 ASN A C 1
ATOM 1633 O O . ASN A 1 207 ? 70.069 8.872 -113.433 1.00 44.44 207 ASN A O 1
#

Sequence (207 aa):
MNIQEKVHAILDEAKAHDKPLPSLRSLRAQVGGGSLTTISEAVKSWRFAQLEAAGQIPQISEKTKVHLADVLWQAMMPILQTQVEGVRQKAEAGIEIERTESRKLFSASEEMLREAESKEAMIGQLNDRLQRQSRECAELRTKVAMLEEQLAESQQQLKVTKERERQAVATINSLRELAESLRTQVLSIHELIPDLVEKMRRKEAGN